Protein AF-0000000075908135 (afdb_homodimer)

Secondary structure (DSSP, 8-state):
--------EEEE--SS-TTS----SEEEEEE--GGGTTS-HHHHHHTTS-GGGTTSSP---TTSHHHHHHHHHHHHHT-SEEEEEEEETTEEEEEEEE--HHHIIIIIHHHHHHHIIIIIHHHHH-TTHHHHS-----HHHHHHHHHHHHHHHHHHHHHHHHHHHHHHHHHHH--/--------EEEE--SS-TTS----SEEEEEE--GGGTTS-HHHHHHTTS-GGGTTSSP---TTSHHHHHHHHHHHHHT-SEEEEEEEETTEEEEEEEE--HHHIIIIIHHHHHHHIIIIIHHHHH-TTHHHHS-----HHHHHHHHHHHHHHHHHHHHHHHHHHHHHHHHHHH--

Solvent-accessible surface area (backbone atoms only — not comparable to full-atom values): 19068 Å² total; per-residue (Å²): 131,79,75,55,67,64,78,58,38,64,40,59,48,46,66,42,24,91,82,63,65,56,56,47,56,36,34,32,38,38,42,62,51,70,94,36,28,84,32,54,19,56,64,44,39,19,72,42,21,40,82,93,37,52,87,44,75,62,43,75,18,82,83,35,69,66,41,51,46,50,45,38,50,25,61,63,53,70,30,52,32,29,42,41,29,28,42,26,66,72,38,68,27,79,42,82,43,67,54,49,66,64,53,40,61,70,59,47,43,58,45,51,51,49,44,38,60,72,54,49,44,55,49,69,78,36,69,72,47,76,72,77,55,83,66,81,57,61,64,63,58,53,50,27,54,50,51,52,50,48,52,51,48,47,53,48,48,51,50,50,45,47,55,52,47,51,52,51,51,57,54,57,69,72,98,132,78,73,54,69,63,77,58,37,65,40,59,46,47,65,42,24,93,81,62,65,57,56,48,57,37,33,31,37,38,41,62,50,70,93,36,28,82,32,54,19,56,63,45,38,19,72,42,21,41,80,93,38,52,87,45,75,61,44,75,18,82,83,36,68,67,41,53,44,50,47,36,50,24,63,62,53,70,30,53,30,29,42,40,29,28,43,26,66,72,37,69,29,79,41,82,44,67,54,49,67,63,54,40,61,70,60,45,45,57,45,51,49,49,46,39,61,71,56,48,45,56,51,68,77,37,68,75,46,76,72,76,55,84,65,81,59,58,64,64,57,52,50,28,55,51,51,51,48,51,50,50,49,47,52,50,48,50,49,50,47,48,56,50,47,53,51,49,53,56,54,55,70,73,99

Sequence (350 aa):
METAVQPCGLFVYPEYGFDGLIASNGIVEVKCPFTAKDMEPSEAAKKYNQRSQVHEPPKLSRSHNYFYQVQGQLHITKRSFCHFVVCTSKGIHVQRIERDNDFWKLRMLPQLIRFYRDCMLPEIVDPRTTRSMPIRRPQWNVKAIESHQQSKRASMKNKEAKQSGDSDIFHSLESMETAVQPCGLFVYPEYGFDGLIASNGIVEVKCPFTAKDMEPSEAAKKYNQRSQVHEPPKLSRSHNYFYQVQGQLHITKRSFCHFVVCTSKGIHVQRIERDNDFWKLRMLPQLIRFYRDCMLPEIVDPRTTRSMPIRRPQWNVKAIESHQQSKRASMKNKEAKQSGDSDIFHSLES

Nearest PDB structures (foldseek):
  4ic1-assembly1_K  TM=6.478E-01  e=6.744E-02  Saccharolobus solfataricus P2
  4ic1-assembly1_J  TM=6.074E-01  e=8.227E-02  Saccharolobus solfataricus P2
  4ic1-assembly1_D  TM=5.927E-01  e=1.224E-01  Saccharolobus solfataricus P2
  8bfn-assembly1_G  TM=3.252E-01  e=2.258E+00  Escherichia coli
  4ic1-assembly1_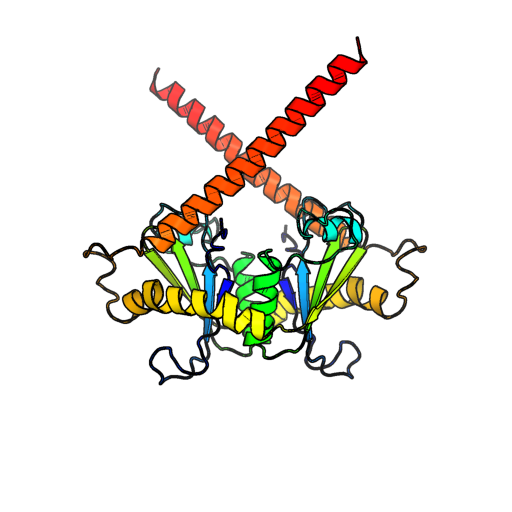K  TM=6.463E-01  e=8.202E-02  Saccharolobus solfataricus P2

Radius of gyration: 22.19 Å; Cα contacts (8 Å, |Δi|>4): 489; chains: 2; bounding box: 46×66×72 Å

Foldseek 3Di:
DPPPPPPAAKAQCPCQHPVRHHRALEIEGEDEDPVCQPPDQQLVQLVQPDPVCSVPTRDHHCPDPVVVVRLVVCVVVVGFWYFYWYHHPVGIDTDIGGHDPCCCVPPPVVVVVCCCVLPVVVCVVCVPVVPPDPSPNPPVVVVVVVVVVVVVVVVVVVVVVVVVVVVVVVVVVVD/DPPPPPPAAKAQQPCQHPVRHHRALEIEGEDEDPVCQPPDQQLVQLVQPDPVCSVPTRDHHCPDPVVVVRLVVCVVVVGFWYFYWYHHPVGIDTDIGGHDVCCCVPPPVVVVVCCCVLPVVVCVVCVPPVPPDPSPPPPVVVVVVVVVVVVVVVVVVVVVVVVVVVVVVVVVVVD

pLDDT: mean 70.13, std 21.54, range [24.03, 97.06]

Organism: Rhipicephalus microplus (NCBI:txid6941)

InterPro domains:
  IPR011335 Restriction endonuclease type II-like [SSF52980] (3-107)
  IPR011604 PD-(D/E)XK endonuclease-like domain superfamily [G3DSA:3.90.320.10] (1-124)
  IPR051703 NF-kappa-B Signaling Regulator [PTHR46609] (5-159)

Structure (mmCIF, N/CA/C/O backbone):
data_AF-0000000075908135-model_v1
#
loop_
_entity.id
_entity.type
_entity.pdbx_description
1 polymer 'YqaJ viral recombinase domain-containing protein'
#
loop_
_atom_site.group_PDB
_atom_site.id
_atom_site.type_symbol
_atom_site.label_atom_id
_atom_site.label_alt_id
_atom_site.label_comp_id
_atom_site.label_asym_id
_atom_site.label_entity_id
_atom_site.label_seq_id
_atom_site.pdbx_PDB_ins_code
_atom_site.Cartn_x
_atom_site.Cartn_y
_atom_site.Cartn_z
_atom_site.occupancy
_atom_site.B_iso_or_equiv
_atom_site.auth_seq_id
_atom_site.auth_comp_id
_atom_site.auth_asym_id
_atom_site.auth_atom_id
_atom_site.pdbx_PDB_model_num
ATOM 1 N N . MET A 1 1 ? -25.766 2.055 -2.846 1 24.5 1 MET A N 1
ATOM 2 C CA . MET A 1 1 ? -25.047 1.047 -3.619 1 24.5 1 MET A CA 1
ATOM 3 C C . MET A 1 1 ? -23.609 0.892 -3.113 1 24.5 1 MET A C 1
ATOM 5 O O . MET A 1 1 ? -22.875 1.869 -3.039 1 24.5 1 MET A O 1
ATOM 9 N N . GLU A 1 2 ? -23.391 -0.038 -2.221 1 29.77 2 GLU A N 1
ATOM 10 C CA . GLU A 1 2 ? -22.188 -0.312 -1.429 1 29.77 2 GLU A CA 1
ATOM 11 C C . GLU A 1 2 ? -21 -0.605 -2.326 1 29.77 2 GLU A C 1
ATOM 13 O O . GLU A 1 2 ? -21.047 -1.512 -3.16 1 29.77 2 GLU A O 1
ATOM 18 N N . THR A 1 3 ? -20.422 0.309 -2.98 1 34.16 3 THR A N 1
ATOM 19 C CA . THR A 1 3 ? -19.219 0.144 -3.789 1 34.16 3 THR A CA 1
ATOM 20 C C . THR A 1 3 ? -18.344 -0.963 -3.225 1 34.16 3 THR A C 1
ATOM 22 O O . THR A 1 3 ? -17.844 -0.856 -2.102 1 34.16 3 THR A O 1
ATOM 25 N N . ALA A 1 4 ? -18.766 -2.182 -3.512 1 36.38 4 ALA A N 1
ATOM 26 C CA . ALA A 1 4 ? -17.984 -3.301 -2.984 1 36.38 4 ALA A CA 1
ATOM 27 C C . ALA A 1 4 ? -16.5 -3.1 -3.236 1 36.38 4 ALA A C 1
ATOM 29 O O . ALA A 1 4 ? -16.062 -3.004 -4.387 1 36.38 4 ALA A O 1
ATOM 30 N N . VAL A 1 5 ? -15.844 -2.281 -2.691 1 42.06 5 VAL A N 1
ATOM 31 C CA . VAL A 1 5 ? -14.391 -2.092 -2.68 1 42.06 5 VAL A CA 1
ATOM 32 C C . VAL A 1 5 ? -13.695 -3.449 -2.662 1 42.06 5 VAL A C 1
ATOM 34 O O . VAL A 1 5 ? -14.008 -4.305 -1.833 1 42.06 5 VAL A O 1
ATOM 37 N N . GLN A 1 6 ? -13.641 -4.137 -3.881 1 47.81 6 GLN A N 1
ATOM 38 C CA . GLN A 1 6 ? -12.812 -5.34 -3.852 1 47.81 6 GLN A CA 1
ATOM 39 C C . GLN A 1 6 ? -11.641 -5.18 -2.891 1 47.81 6 GLN A C 1
ATOM 41 O O . GLN A 1 6 ? -11.039 -4.105 -2.809 1 47.81 6 GLN A O 1
ATOM 46 N N . PRO A 1 7 ? -11.727 -6.164 -2.029 1 52.09 7 PRO A N 1
ATOM 47 C CA . PRO A 1 7 ? -10.688 -6.039 -1.003 1 52.09 7 PRO A CA 1
ATOM 48 C C . PRO A 1 7 ? -9.281 -6.039 -1.588 1 52.09 7 PRO A C 1
ATOM 50 O O . PRO A 1 7 ? -8.93 -6.934 -2.361 1 52.09 7 PRO A O 1
ATOM 53 N N . CYS A 1 8 ? -8.805 -4.965 -2.422 1 60.31 8 CYS A N 1
ATOM 54 C CA . CYS A 1 8 ? -7.387 -4.816 -2.725 1 60.31 8 CYS A CA 1
ATOM 55 C C . CYS A 1 8 ? -6.605 -4.375 -1.491 1 60.31 8 CYS A C 1
ATOM 57 O O . CYS A 1 8 ? -7.148 -3.691 -0.622 1 60.31 8 CYS A O 1
ATOM 59 N N . GLY A 1 9 ? -5.602 -5.16 -1.312 1 68.94 9 GLY A N 1
ATOM 60 C CA . GLY A 1 9 ? -4.715 -4.703 -0.254 1 68.94 9 GLY A CA 1
ATOM 61 C C . GLY A 1 9 ? -4.012 -5.836 0.468 1 68.94 9 GLY A C 1
ATOM 62 O O . GLY A 1 9 ? -3.836 -6.922 -0.093 1 68.94 9 GLY A O 1
ATOM 63 N N . LEU A 1 10 ? -3.479 -5.457 1.568 1 61.94 10 LEU A N 1
ATOM 64 C CA . LEU A 1 10 ? -2.598 -6.262 2.408 1 61.94 10 LEU A CA 1
ATOM 65 C C . LEU A 1 10 ? -3.404 -7.145 3.354 1 61.94 10 LEU A C 1
ATOM 67 O O . LEU A 1 10 ? -4.352 -6.676 3.992 1 61.94 10 LEU A O 1
ATOM 71 N N . PHE A 1 11 ? -3.281 -8.477 3.143 1 62.47 11 PHE A N 1
ATOM 72 C CA . PHE A 1 11 ? -3.914 -9.414 4.066 1 62.47 11 PHE A CA 1
ATOM 73 C C . PHE A 1 11 ? -2.867 -10.211 4.832 1 62.47 11 PHE A C 1
ATOM 75 O O . PHE A 1 11 ? -1.797 -10.508 4.297 1 62.47 11 PHE A O 1
ATOM 82 N N . VAL A 1 12 ? -2.836 -10.102 6.234 1 55.59 12 VAL A N 1
ATOM 83 C CA . VAL A 1 12 ? -1.971 -10.992 6.996 1 55.59 12 VAL A CA 1
ATOM 84 C C . VAL A 1 12 ? -2.645 -12.359 7.152 1 55.59 12 VAL A C 1
ATOM 86 O O . VAL A 1 12 ? -3.871 -12.438 7.262 1 55.59 12 VAL A O 1
ATOM 89 N N . TYR A 1 13 ? -1.835 -13.273 6.652 1 51.53 13 TYR A N 1
ATOM 90 C CA . TYR A 1 13 ? -2.293 -14.617 7 1 51.53 13 TYR A CA 1
ATOM 91 C C . TYR A 1 13 ? -2.711 -14.688 8.461 1 51.53 13 TYR A C 1
ATOM 93 O O . TYR A 1 13 ? -2.035 -14.141 9.336 1 51.53 13 TYR A O 1
ATOM 101 N N . PRO A 1 14 ? -3.971 -14.891 8.711 1 47.88 14 PRO A N 1
ATOM 102 C CA . PRO A 1 14 ? -4.285 -15.102 10.125 1 47.88 14 PRO A CA 1
ATOM 103 C C . PRO A 1 14 ? -3.203 -15.883 10.859 1 47.88 14 PRO A C 1
ATOM 105 O O . PRO A 1 14 ? -2.473 -16.672 10.242 1 47.88 14 PRO A O 1
ATOM 108 N N . GLU A 1 15 ? -2.633 -15.273 11.938 1 47.72 15 GLU A N 1
ATOM 109 C CA . GLU A 1 15 ? -1.779 -16.094 12.797 1 47.72 15 GLU A CA 1
ATOM 110 C C . GLU A 1 15 ? -2.027 -17.578 12.562 1 47.72 15 GLU A C 1
ATOM 112 O O . GLU A 1 15 ? -1.104 -18.391 12.664 1 47.72 15 GLU A O 1
ATOM 117 N N . TYR A 1 16 ? -3.256 -18.016 12.555 1 42.91 16 TYR A N 1
ATOM 118 C CA . TYR A 1 16 ? -3.6 -19.406 12.32 1 42.91 16 TYR A CA 1
ATOM 119 C C . TYR A 1 16 ? -3.951 -19.656 10.852 1 42.91 16 TYR A C 1
ATOM 121 O O . TYR A 1 16 ? -4.598 -18.812 10.219 1 42.91 16 TYR A O 1
ATOM 129 N N . GLY A 1 17 ? -3.057 -20.312 10.086 1 44.56 17 GLY A N 1
ATOM 130 C CA . GLY A 1 17 ? -3.383 -20.75 8.734 1 44.56 17 GLY A CA 1
ATOM 131 C C . GLY A 1 17 ? -4.875 -20.922 8.508 1 44.56 17 GLY A C 1
ATOM 132 O O . GLY A 1 17 ? -5.641 -21.047 9.461 1 44.56 17 GLY A O 1
ATOM 133 N N . PHE A 1 18 ? -5.477 -20.359 7.473 1 40.97 18 PHE A N 1
ATOM 134 C CA . PHE A 1 18 ? -6.887 -20.641 7.25 1 40.97 18 PHE A CA 1
ATOM 135 C C . PHE A 1 18 ? -7.258 -22.016 7.812 1 40.97 18 PHE A C 1
ATOM 137 O O . PHE A 1 18 ? -8.398 -22.234 8.219 1 40.97 18 PHE A O 1
ATOM 144 N N . ASP A 1 19 ? -6.531 -23.047 7.621 1 39.44 19 ASP A N 1
ATOM 145 C CA . ASP A 1 19 ? -6.805 -24.359 8.203 1 39.44 19 ASP A CA 1
ATOM 146 C C . ASP A 1 19 ? -6.516 -24.375 9.703 1 39.44 19 ASP A C 1
ATOM 148 O O . ASP A 1 19 ? -6.664 -25.391 10.367 1 39.44 19 ASP A O 1
ATOM 152 N N . GLY A 1 20 ? -6.504 -23.375 10.391 1 39.97 20 GLY A N 1
ATOM 153 C CA . GLY A 1 20 ? -6.254 -23.5 11.82 1 39.97 20 GLY A CA 1
ATOM 154 C C . GLY A 1 20 ? -4.805 -23.812 12.141 1 39.97 20 GLY A C 1
ATOM 155 O O . GLY A 1 20 ? -4.41 -23.812 13.312 1 39.97 20 GLY A O 1
ATOM 156 N N . LEU A 1 21 ? -4.051 -24.5 11.367 1 39.41 21 LEU A N 1
ATOM 157 C CA . LEU A 1 21 ? -2.748 -25.031 11.758 1 39.41 21 LEU A CA 1
ATOM 158 C C . LEU A 1 21 ? -1.682 -23.938 11.688 1 39.41 21 LEU A C 1
ATOM 160 O O . LEU A 1 21 ? -0.888 -23.781 12.617 1 39.41 21 LEU A O 1
ATOM 164 N N . ILE A 1 22 ? -0.926 -23.703 10.43 1 43.66 22 ILE A N 1
ATOM 165 C CA . ILE A 1 22 ? 0.446 -23.203 10.367 1 43.66 22 ILE A CA 1
ATOM 166 C C . ILE A 1 22 ? 0.45 -21.688 10.438 1 43.66 22 ILE A C 1
ATOM 168 O O . ILE A 1 22 ? -0.222 -21.016 9.648 1 43.66 22 ILE A O 1
ATOM 172 N N . ALA A 1 23 ? 0.682 -21.078 11.57 1 50.56 23 ALA A N 1
ATOM 173 C CA . ALA A 1 23 ? 1.156 -19.719 11.797 1 50.56 23 ALA A CA 1
ATOM 174 C C . ALA A 1 23 ? 1.985 -19.219 10.625 1 50.56 23 ALA A C 1
ATOM 176 O O . ALA A 1 23 ? 2.998 -19.828 10.266 1 50.56 23 ALA A O 1
ATOM 177 N N . SER A 1 24 ? 1.438 -18.828 9.438 1 60.31 24 SER A N 1
ATOM 178 C CA . SER A 1 24 ? 2.275 -18.516 8.289 1 60.31 24 SER A CA 1
ATOM 179 C C . SER A 1 24 ? 3.096 -17.25 8.539 1 60.31 24 SER A C 1
ATOM 181 O O . SER A 1 24 ? 2.625 -16.312 9.188 1 60.31 24 SER A O 1
ATOM 183 N N . ASN A 1 25 ? 4.391 -17.375 8.609 1 78.5 25 ASN A N 1
ATOM 184 C CA . ASN A 1 25 ? 5.391 -16.312 8.641 1 78.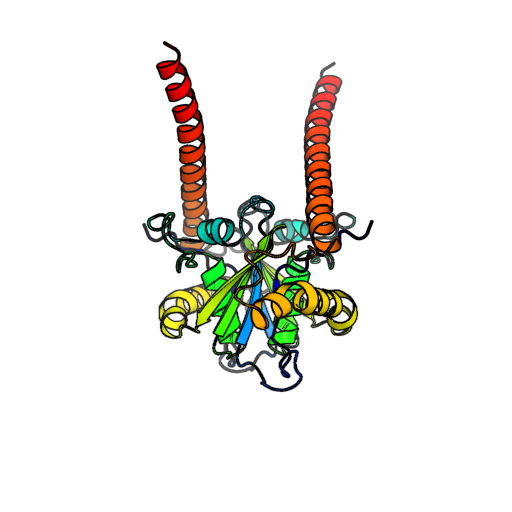5 25 ASN A CA 1
ATOM 185 C C . ASN A 1 25 ? 5.328 -15.461 7.379 1 78.5 25 ASN A C 1
ATOM 187 O O . ASN A 1 25 ? 6.324 -14.844 6.992 1 78.5 25 ASN A O 1
ATOM 191 N N . GLY A 1 26 ? 4.051 -15.539 6.746 1 81.94 26 GLY A N 1
ATOM 192 C CA . GLY A 1 26 ? 3.939 -14.766 5.52 1 81.94 26 GLY A CA 1
ATOM 193 C C . GLY A 1 26 ? 2.793 -13.773 5.543 1 81.94 26 GLY A C 1
ATOM 194 O O . GLY A 1 26 ? 2.016 -13.734 6.496 1 81.94 26 GLY A O 1
ATOM 195 N N . ILE A 1 27 ? 2.768 -12.875 4.609 1 83.94 27 ILE A N 1
ATOM 196 C CA . ILE A 1 27 ? 1.666 -11.945 4.363 1 83.94 27 ILE A CA 1
ATOM 197 C C . ILE A 1 27 ? 1.134 -12.148 2.945 1 83.94 27 ILE A C 1
ATOM 199 O O . ILE A 1 27 ? 1.771 -12.812 2.123 1 83.94 27 ILE A O 1
ATOM 203 N N . VAL A 1 28 ? -0.099 -11.695 2.742 1 84.62 28 VAL A N 1
ATOM 204 C CA . VAL A 1 28 ? -0.699 -11.75 1.414 1 84.62 28 VAL A CA 1
ATOM 205 C C . VAL A 1 28 ? -1.008 -10.344 0.924 1 84.62 28 VAL A C 1
ATOM 207 O O . VAL A 1 28 ? -1.563 -9.523 1.665 1 84.62 28 VAL A O 1
ATOM 210 N N . GLU A 1 29 ? -0.508 -10.023 -0.208 1 86 29 GLU A N 1
ATOM 211 C CA . GLU A 1 29 ? -0.843 -8.781 -0.893 1 86 29 GLU A CA 1
ATOM 212 C C . GLU A 1 29 ? -1.614 -9.055 -2.182 1 86 29 GLU A C 1
ATOM 214 O O . GLU A 1 29 ? -1.138 -9.781 -3.055 1 86 29 GLU A O 1
ATOM 219 N N . VAL A 1 30 ? -2.83 -8.484 -2.258 1 86.75 30 VAL A N 1
ATOM 220 C CA . VAL A 1 30 ? -3.693 -8.742 -3.408 1 86.75 30 VAL A CA 1
ATOM 221 C C . VAL A 1 30 ? -3.816 -7.473 -4.25 1 86.75 30 VAL A C 1
ATOM 223 O O . VAL A 1 30 ? -4.074 -6.387 -3.723 1 86.75 30 VAL A O 1
ATOM 226 N N . LYS A 1 31 ? -3.549 -7.609 -5.531 1 85.69 31 LYS A N 1
ATOM 227 C CA . LYS A 1 31 ? -3.762 -6.539 -6.5 1 85.69 31 LYS A CA 1
ATOM 228 C C . LYS A 1 31 ? -4.844 -6.922 -7.512 1 85.69 31 LYS A C 1
ATOM 230 O O . LYS A 1 31 ? -4.812 -8.016 -8.078 1 85.69 31 LYS A O 1
ATOM 235 N N . CYS A 1 32 ? -5.766 -6.027 -7.699 1 85.31 32 CYS A N 1
ATOM 236 C CA . CYS A 1 32 ? -6.836 -6.215 -8.672 1 85.31 32 CYS A CA 1
ATOM 237 C C . CYS A 1 32 ? -6.77 -5.156 -9.766 1 85.31 32 CYS A C 1
ATOM 239 O O . CYS A 1 32 ? -7.555 -4.203 -9.766 1 85.31 32 CYS A O 1
ATOM 241 N N . PRO A 1 33 ? -5.898 -5.473 -10.742 1 87.56 33 PRO A N 1
ATOM 242 C CA . PRO A 1 33 ? -5.754 -4.484 -11.812 1 87.56 33 PRO A CA 1
ATOM 243 C C . PRO A 1 33 ? -7.02 -4.34 -12.656 1 87.56 33 PRO A C 1
ATOM 245 O O . PRO A 1 33 ? -7.375 -5.254 -13.406 1 87.56 33 PRO A O 1
ATOM 248 N N . PHE A 1 34 ? -7.555 -3.236 -12.578 1 82.19 34 PHE A N 1
ATOM 249 C CA . PHE A 1 34 ? -8.805 -2.988 -13.281 1 82.19 34 PHE A CA 1
ATOM 250 C C . PHE A 1 34 ? -8.609 -3.078 -14.789 1 82.19 34 PHE A C 1
ATOM 252 O O . PHE A 1 34 ? -9.453 -3.625 -15.5 1 82.19 34 PHE A O 1
ATOM 259 N N . THR A 1 35 ? -7.527 -2.52 -15.25 1 88.94 35 THR A N 1
ATOM 260 C CA . THR A 1 35 ? -7.273 -2.463 -16.688 1 88.94 35 THR A CA 1
ATOM 261 C C . THR A 1 35 ? -7.023 -3.859 -17.25 1 88.94 35 THR A C 1
ATOM 263 O O . THR A 1 35 ? -7.066 -4.062 -18.469 1 88.94 35 THR A O 1
ATOM 266 N N . ALA A 1 36 ? -6.742 -4.828 -16.406 1 91.12 36 ALA A N 1
ATOM 267 C CA . ALA A 1 36 ? -6.441 -6.191 -16.828 1 91.12 36 ALA A CA 1
ATOM 268 C C . ALA A 1 36 ? -7.445 -7.184 -16.25 1 91.12 36 ALA A C 1
ATOM 270 O O . ALA A 1 36 ? -7.148 -8.375 -16.125 1 91.12 36 ALA A O 1
ATOM 271 N N . LYS A 1 37 ? -8.555 -6.684 -15.922 1 88.44 37 LYS A N 1
ATOM 272 C CA . LYS A 1 37 ? -9.531 -7.477 -15.188 1 88.44 37 LYS A CA 1
ATOM 273 C C . LYS A 1 37 ? -9.938 -8.719 -15.977 1 88.44 37 LYS A C 1
ATOM 275 O O . LYS A 1 37 ? -10.297 -9.742 -15.391 1 88.44 37 LYS A O 1
ATOM 280 N N . ASP A 1 38 ? -9.883 -8.695 -17.25 1 93 38 ASP A N 1
ATOM 281 C CA . ASP A 1 38 ? -10.375 -9.789 -18.062 1 93 38 ASP A CA 1
ATOM 282 C C . ASP A 1 38 ? -9.227 -10.602 -18.656 1 93 38 ASP A C 1
ATOM 284 O O . ASP A 1 38 ? -9.445 -11.5 -19.469 1 93 38 ASP A O 1
ATOM 288 N N . MET A 1 39 ? -8.062 -10.336 -18.312 1 94.62 39 MET A N 1
ATOM 289 C CA . MET A 1 39 ? -6.891 -11.078 -18.766 1 94.62 39 MET A CA 1
ATOM 290 C C . MET A 1 39 ? -6.68 -12.328 -17.922 1 94.62 39 MET A C 1
ATOM 292 O O . MET A 1 39 ? -7.188 -12.414 -16.797 1 94.62 39 MET A O 1
ATOM 296 N N . GLU A 1 40 ? -5.996 -13.258 -18.609 1 95.62 40 GLU A N 1
ATOM 297 C CA . GLU A 1 40 ? -5.496 -14.352 -17.781 1 95.62 40 GLU A CA 1
ATOM 298 C C . GLU A 1 40 ? -4.613 -13.828 -16.641 1 95.62 40 GLU A C 1
ATOM 300 O O . GLU A 1 40 ? -3.789 -12.938 -16.859 1 95.62 40 GLU A O 1
ATOM 305 N N . PRO A 1 41 ? -4.797 -14.406 -15.422 1 93.75 41 PRO A N 1
ATOM 306 C CA . PRO A 1 41 ? -4.094 -13.852 -14.258 1 93.75 41 PRO A CA 1
ATOM 307 C C . PRO A 1 41 ? -2.582 -13.797 -14.461 1 93.75 41 PRO A C 1
ATOM 309 O O . PRO A 1 41 ? -1.938 -12.828 -14.062 1 93.75 41 PRO A O 1
ATOM 312 N N . SER A 1 42 ? -2.043 -14.828 -15.07 1 95.38 42 SER A N 1
ATOM 313 C CA . SER A 1 42 ? -0.604 -14.82 -15.312 1 95.38 42 SER A CA 1
ATOM 314 C C . SER A 1 42 ? -0.206 -13.703 -16.266 1 95.38 42 SER A C 1
ATOM 316 O O . SER A 1 42 ? 0.841 -13.078 -16.094 1 95.38 42 SER A O 1
ATOM 318 N N . GLU A 1 43 ? -1.029 -13.523 -17.234 1 96 43 GLU A N 1
ATOM 319 C CA . GLU A 1 43 ? -0.769 -12.453 -18.188 1 96 43 GLU A CA 1
ATOM 320 C C . GLU A 1 43 ? -0.881 -11.078 -17.531 1 96 43 GLU A C 1
ATOM 322 O O . GLU A 1 43 ? -0.073 -10.188 -17.797 1 96 43 GLU A O 1
ATOM 327 N N . ALA A 1 44 ? -1.86 -10.945 -16.688 1 94.88 44 ALA A N 1
ATOM 328 C CA . ALA A 1 44 ? -2.02 -9.703 -15.938 1 94.88 44 ALA A CA 1
ATOM 329 C C . ALA A 1 44 ? -0.81 -9.445 -15.047 1 94.88 44 ALA A C 1
ATOM 331 O O . ALA A 1 44 ? -0.344 -8.305 -14.938 1 94.88 44 ALA A O 1
ATOM 332 N N . ALA A 1 45 ? -0.278 -10.508 -14.492 1 96.38 45 ALA A N 1
ATOM 333 C CA . ALA A 1 45 ? 0.861 -10.383 -13.586 1 96.38 45 ALA A CA 1
ATOM 334 C C . ALA A 1 45 ? 2.117 -9.961 -14.336 1 96.38 45 ALA A C 1
ATOM 336 O O . ALA A 1 45 ? 2.986 -9.289 -13.773 1 96.38 45 ALA A O 1
ATOM 337 N N . LYS A 1 46 ? 2.195 -10.32 -15.57 1 96.5 46 LYS A N 1
ATOM 338 C CA . LYS A 1 46 ? 3.363 -9.984 -16.375 1 96.5 46 LYS A CA 1
ATOM 339 C C . LYS A 1 46 ? 3.488 -8.477 -16.562 1 96.5 46 LYS A C 1
ATOM 341 O O . LYS A 1 46 ? 4.562 -7.969 -16.891 1 96.5 46 LYS A O 1
ATOM 346 N N . LYS A 1 47 ? 2.396 -7.812 -16.391 1 94.19 47 LYS A N 1
ATOM 347 C CA . LYS A 1 47 ? 2.414 -6.355 -16.516 1 94.19 47 LYS A CA 1
ATOM 348 C C . LYS A 1 47 ? 3.34 -5.727 -15.484 1 94.19 47 LYS A C 1
ATOM 350 O O . LYS A 1 47 ? 3.76 -4.578 -15.633 1 94.19 47 LYS A O 1
ATOM 355 N N . TYR A 1 48 ? 3.66 -6.535 -14.461 1 94.75 48 TYR A N 1
ATOM 356 C CA . TYR A 1 48 ? 4.496 -6.004 -13.391 1 94.75 48 TYR A CA 1
ATOM 357 C C . TYR A 1 48 ? 5.93 -6.5 -13.523 1 94.75 48 TYR A C 1
ATOM 359 O O . TYR A 1 48 ? 6.746 -6.301 -12.625 1 94.75 48 TYR A O 1
ATOM 367 N N . ASN A 1 49 ? 6.188 -7.203 -14.641 1 94.75 49 ASN A N 1
ATOM 368 C CA . ASN A 1 49 ? 7.559 -7.598 -14.945 1 94.75 49 ASN A CA 1
ATOM 369 C C . ASN A 1 49 ? 8.43 -6.391 -15.258 1 94.75 49 ASN A C 1
ATOM 371 O O . ASN A 1 49 ? 7.922 -5.309 -15.562 1 94.75 49 ASN A O 1
ATOM 375 N N . GLN A 1 50 ? 9.727 -6.715 -15.18 1 91 50 GLN A N 1
ATOM 376 C CA . GLN A 1 50 ? 10.633 -5.734 -15.766 1 91 50 GLN A CA 1
ATOM 377 C C . GLN A 1 50 ? 10.375 -5.578 -17.266 1 91 50 GLN A C 1
ATOM 379 O O . GLN A 1 50 ? 10.039 -6.547 -17.938 1 91 50 GLN A O 1
ATOM 384 N N . ARG A 1 51 ? 10.5 -4.418 -17.734 1 86.69 51 ARG A N 1
ATOM 385 C CA . ARG A 1 51 ? 10.219 -4.105 -19.141 1 86.69 51 ARG A CA 1
ATOM 386 C C . ARG A 1 51 ? 10.961 -5.059 -20.062 1 86.69 51 ARG A C 1
ATOM 388 O O . ARG A 1 51 ? 10.414 -5.488 -21.094 1 86.69 51 ARG A O 1
ATOM 395 N N . SER A 1 52 ? 12.148 -5.383 -19.703 1 87.56 52 SER A N 1
ATOM 396 C CA . SER A 1 52 ? 12.977 -6.242 -20.531 1 87.56 52 SER A CA 1
ATOM 397 C C . SER A 1 52 ? 12.539 -7.699 -20.438 1 87.56 52 SER A C 1
ATOM 399 O O . SER A 1 52 ? 13.039 -8.555 -21.172 1 87.56 52 SER A O 1
ATOM 401 N N . GLN A 1 53 ? 11.594 -7.98 -19.578 1 88 53 GLN A N 1
ATOM 402 C CA . GLN A 1 53 ? 11.203 -9.359 -19.297 1 88 53 GLN A CA 1
ATOM 403 C C . GLN A 1 53 ? 9.703 -9.555 -19.484 1 88 53 GLN A C 1
ATOM 405 O O . GLN A 1 53 ? 9.086 -10.367 -18.781 1 88 53 GLN A O 1
ATOM 410 N N . VAL A 1 54 ? 9.18 -8.766 -20.344 1 84 54 VAL A N 1
ATOM 411 C CA . VAL A 1 54 ? 7.73 -8.734 -20.484 1 84 54 VAL A CA 1
ATOM 412 C C . VAL A 1 54 ? 7.234 -10.07 -21.031 1 84 54 VAL A C 1
ATOM 414 O O . VAL A 1 54 ? 6.102 -10.477 -20.766 1 84 54 VAL A O 1
ATOM 417 N N . HIS A 1 55 ? 8.086 -10.82 -21.703 1 89.06 55 HIS A N 1
ATOM 418 C CA . HIS A 1 55 ? 7.664 -12.07 -22.312 1 89.06 55 HIS A CA 1
ATOM 419 C C . HIS A 1 55 ? 8 -13.266 -21.422 1 89.06 55 HIS A C 1
ATOM 421 O O . HIS A 1 55 ? 7.637 -14.406 -21.75 1 89.06 55 HIS A O 1
ATOM 427 N N . GLU A 1 56 ? 8.648 -13.031 -20.375 1 92.25 56 GLU A N 1
ATOM 428 C CA . GLU A 1 56 ? 9.016 -14.07 -19.422 1 92.25 56 GLU A CA 1
ATOM 429 C C . GLU A 1 56 ? 7.867 -14.383 -18.469 1 92.25 56 GLU A C 1
ATOM 431 O O . GLU A 1 56 ? 6.891 -13.633 -18.406 1 92.25 56 GLU A O 1
ATOM 436 N N . PRO A 1 57 ? 7.91 -15.484 -17.859 1 94.94 57 PRO A N 1
ATOM 437 C CA . PRO A 1 57 ? 6.902 -15.758 -16.828 1 94.94 57 PRO A CA 1
ATOM 438 C C . PRO A 1 57 ? 6.797 -14.641 -15.805 1 94.94 57 PRO A C 1
ATOM 440 O O . PRO A 1 57 ? 7.734 -13.852 -15.641 1 94.94 57 PRO A O 1
ATOM 443 N N . PRO A 1 58 ? 5.664 -14.523 -15.18 1 96.19 58 PRO A N 1
ATOM 444 C CA . PRO A 1 58 ? 5.438 -13.43 -14.242 1 96.19 58 PRO A CA 1
ATOM 445 C C . PRO A 1 58 ? 6.496 -13.367 -13.141 1 96.19 58 PRO A C 1
ATOM 447 O O . PRO A 1 58 ? 6.762 -14.367 -12.469 1 96.19 58 PRO A O 1
ATOM 450 N N . LYS A 1 59 ? 7.094 -12.258 -13.016 1 97 59 LYS A N 1
ATOM 451 C CA . LYS A 1 59 ? 8.047 -11.93 -11.961 1 97 59 LYS A CA 1
ATOM 452 C C . LYS A 1 59 ? 8 -10.445 -11.617 1 97 59 LYS A C 1
ATOM 454 O O . LYS A 1 59 ? 8.445 -9.609 -12.406 1 97 59 LYS A O 1
ATOM 459 N N . LEU A 1 60 ? 7.508 -10.164 -10.453 1 96.5 60 LEU A N 1
ATOM 460 C CA . LEU A 1 60 ? 7.371 -8.773 -10.047 1 96.5 60 LEU A CA 1
ATOM 461 C C . LEU A 1 60 ? 8.711 -8.055 -10.109 1 96.5 60 LEU A C 1
ATOM 463 O O . LEU A 1 60 ? 9.68 -8.477 -9.461 1 96.5 60 LEU A O 1
ATOM 467 N N . SER A 1 61 ? 8.742 -7.031 -10.867 1 95.94 61 SER A N 1
ATOM 468 C CA . SER A 1 61 ? 9.969 -6.254 -11.023 1 95.94 61 SER A CA 1
ATOM 469 C C . SER A 1 61 ? 10.422 -5.652 -9.703 1 95.94 61 SER A C 1
ATOM 471 O O . SER A 1 61 ? 9.609 -5.102 -8.953 1 95.94 61 SER A O 1
ATOM 473 N N . ARG A 1 62 ? 11.68 -5.66 -9.422 1 93.81 62 ARG A N 1
ATOM 474 C CA . ARG A 1 62 ? 12.258 -5.117 -8.195 1 93.81 62 ARG A CA 1
ATOM 475 C C . ARG A 1 62 ? 12.219 -3.592 -8.195 1 93.81 62 ARG A C 1
ATOM 477 O O . ARG A 1 62 ? 12.43 -2.957 -7.16 1 93.81 62 ARG A O 1
ATOM 484 N N . SER A 1 63 ? 11.984 -3.074 -9.352 1 90.12 63 SER A N 1
ATOM 485 C CA . SER A 1 63 ? 11.914 -1.618 -9.445 1 90.12 63 SER A CA 1
ATOM 486 C C . SER A 1 63 ? 10.477 -1.124 -9.352 1 90.12 63 SER A C 1
ATOM 488 O O . SER A 1 63 ? 10.227 0.082 -9.289 1 90.12 63 SER A O 1
ATOM 490 N N . HIS A 1 64 ? 9.602 -2.033 -9.32 1 90.5 64 HIS A N 1
ATOM 491 C CA . HIS A 1 64 ? 8.195 -1.659 -9.258 1 90.5 64 HIS A CA 1
ATOM 492 C C . HIS A 1 64 ? 7.805 -1.196 -7.859 1 90.5 64 HIS A C 1
ATOM 494 O O . HIS A 1 64 ? 8.289 -1.738 -6.867 1 90.5 64 HIS A O 1
ATOM 500 N N . ASN A 1 65 ? 6.836 -0.323 -7.801 1 86 65 ASN A N 1
ATOM 501 C CA . ASN A 1 65 ? 6.352 0.177 -6.52 1 86 65 ASN A CA 1
ATOM 502 C C . ASN A 1 65 ? 5.762 -0.943 -5.668 1 86 65 ASN A C 1
ATOM 504 O O . ASN A 1 65 ? 5.867 -0.917 -4.441 1 86 65 ASN A O 1
ATOM 508 N N . TYR A 1 66 ? 5.184 -1.917 -6.363 1 88.94 66 TYR A N 1
ATOM 509 C CA . TYR A 1 66 ? 4.598 -3.029 -5.625 1 88.94 66 TYR A CA 1
ATOM 510 C C . TYR A 1 66 ? 5.668 -3.805 -4.867 1 88.94 66 TYR A C 1
ATOM 512 O O . TYR A 1 66 ? 5.414 -4.324 -3.779 1 88.94 66 TYR A O 1
ATOM 520 N N . PHE A 1 67 ? 6.844 -3.865 -5.457 1 92.12 67 PHE A N 1
ATOM 521 C CA . PHE A 1 67 ? 7.93 -4.562 -4.777 1 92.12 67 PHE A CA 1
ATOM 522 C C . PHE A 1 67 ? 8.367 -3.803 -3.533 1 92.12 67 PHE A C 1
ATOM 524 O O . PHE A 1 67 ? 8.609 -4.406 -2.484 1 92.12 67 PHE A O 1
ATOM 531 N N . TYR A 1 68 ? 8.461 -2.557 -3.609 1 87.44 68 TYR A N 1
ATOM 532 C CA . TYR A 1 68 ? 8.797 -1.719 -2.465 1 87.44 68 TYR A CA 1
ATOM 533 C C . TYR A 1 68 ? 7.762 -1.867 -1.356 1 87.44 68 TYR A C 1
ATOM 535 O O . TYR A 1 68 ? 8.117 -1.975 -0.18 1 87.44 68 TYR A O 1
ATOM 543 N N . GLN A 1 69 ? 6.523 -1.885 -1.764 1 84.44 69 GLN A N 1
ATOM 544 C CA . GLN A 1 69 ? 5.438 -2.043 -0.8 1 84.44 69 GLN A CA 1
ATOM 545 C C . GLN A 1 69 ? 5.535 -3.385 -0.081 1 84.44 69 GLN A C 1
ATOM 547 O O . GLN A 1 69 ? 5.438 -3.447 1.146 1 84.44 69 GLN A O 1
ATOM 552 N N . VAL A 1 70 ? 5.73 -4.371 -0.813 1 89.44 70 VAL A N 1
ATOM 553 C CA . VAL A 1 70 ? 5.84 -5.715 -0.256 1 89.44 70 VAL A CA 1
ATOM 554 C C . VAL A 1 70 ? 7.016 -5.781 0.713 1 89.44 70 VAL A C 1
ATOM 556 O O . VAL A 1 70 ? 6.875 -6.262 1.84 1 89.44 70 VAL A O 1
ATOM 559 N N . GLN A 1 71 ? 8.133 -5.293 0.303 1 89.81 71 GLN A N 1
ATOM 560 C CA . GLN A 1 71 ? 9.328 -5.363 1.137 1 89.81 71 GLN A CA 1
ATOM 561 C C . GLN A 1 71 ? 9.172 -4.516 2.396 1 89.81 71 GLN A C 1
ATOM 563 O O . GLN A 1 71 ? 9.633 -4.902 3.473 1 89.81 71 GLN A O 1
ATOM 568 N N . GLY A 1 72 ? 8.555 -3.377 2.176 1 85.62 72 GLY A N 1
ATOM 569 C CA . GLY A 1 72 ? 8.25 -2.57 3.348 1 85.62 72 GLY A CA 1
ATOM 570 C C . GLY A 1 72 ? 7.379 -3.291 4.359 1 85.62 72 GLY A C 1
ATOM 571 O O . GLY A 1 72 ? 7.68 -3.295 5.555 1 85.62 72 GLY A O 1
ATOM 572 N N . GLN A 1 73 ? 6.355 -3.918 3.867 1 84.5 73 GLN A N 1
ATOM 573 C CA . GLN A 1 73 ? 5.434 -4.652 4.727 1 84.5 73 GLN A CA 1
ATOM 574 C C . GLN A 1 73 ? 6.133 -5.816 5.422 1 84.5 73 GLN A C 1
ATOM 576 O O . GLN A 1 73 ? 5.922 -6.055 6.613 1 84.5 73 GLN A O 1
ATOM 581 N N . LEU A 1 74 ? 6.898 -6.496 4.695 1 87.19 74 LEU A N 1
ATOM 582 C CA . LEU A 1 74 ? 7.605 -7.637 5.262 1 87.19 74 LEU A CA 1
ATOM 583 C C . LEU A 1 74 ? 8.555 -7.191 6.371 1 87.19 74 LEU A C 1
ATOM 585 O O . LEU A 1 74 ? 8.656 -7.852 7.41 1 87.19 74 LEU A O 1
ATOM 589 N N . HIS A 1 75 ? 9.211 -6.133 6.207 1 85.38 75 HIS A N 1
ATOM 590 C CA . HIS A 1 75 ? 10.18 -5.668 7.191 1 85.38 75 HIS A CA 1
ATOM 591 C C . HIS A 1 75 ? 9.484 -5.137 8.438 1 85.38 75 HIS A C 1
ATOM 593 O O . HIS A 1 75 ? 9.93 -5.402 9.562 1 85.38 75 HIS A O 1
ATOM 599 N N . ILE A 1 76 ? 8.383 -4.453 8.188 1 79.69 76 ILE A N 1
ATOM 600 C CA . ILE A 1 76 ? 7.719 -3.854 9.344 1 79.69 76 ILE A CA 1
ATOM 601 C C . ILE A 1 76 ? 7.004 -4.934 10.148 1 79.69 76 ILE A C 1
ATOM 603 O O . ILE A 1 76 ? 6.902 -4.84 11.375 1 79.69 76 ILE A O 1
ATOM 607 N N . THR A 1 77 ? 6.539 -5.938 9.5 1 79.56 77 THR A N 1
ATOM 608 C CA . THR A 1 77 ? 5.805 -7 10.172 1 79.56 77 THR A CA 1
ATOM 609 C C . THR A 1 77 ? 6.75 -8.102 10.648 1 79.56 77 THR A C 1
ATOM 611 O O . THR A 1 77 ? 6.355 -8.984 11.406 1 79.56 77 THR A O 1
ATOM 614 N N . LYS A 1 78 ? 7.996 -8.078 10.148 1 82.88 78 LYS A N 1
ATOM 615 C CA . LYS A 1 78 ? 9.016 -9.086 10.445 1 82.88 78 LYS A CA 1
ATOM 616 C C . LYS A 1 78 ? 8.578 -10.469 9.969 1 82.88 78 LYS A C 1
ATOM 618 O O . LYS A 1 78 ? 8.805 -11.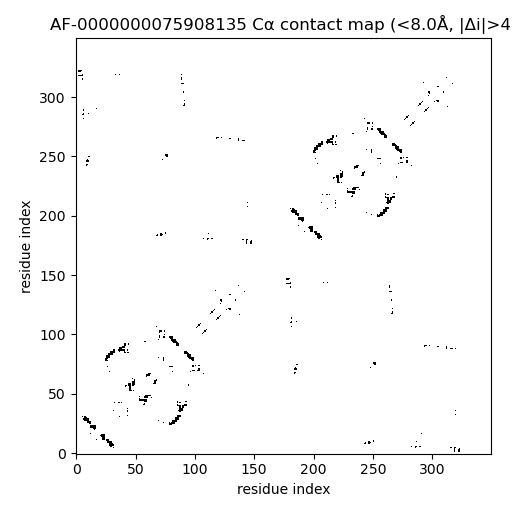469 10.648 1 82.88 78 LYS A O 1
ATOM 623 N N . ARG A 1 79 ? 7.852 -10.445 8.852 1 84.31 79 ARG A N 1
ATOM 624 C CA . ARG A 1 79 ? 7.465 -11.695 8.211 1 84.31 79 ARG A CA 1
ATOM 625 C C . ARG A 1 79 ? 8.461 -12.094 7.129 1 84.31 79 ARG A C 1
ATOM 627 O O . ARG A 1 79 ? 9.242 -11.266 6.66 1 84.31 79 ARG A O 1
ATOM 634 N N . SER A 1 80 ? 8.398 -13.352 6.766 1 90.5 80 SER A N 1
ATOM 635 C CA . SER A 1 80 ? 9.477 -13.898 5.941 1 90.5 80 SER A CA 1
ATOM 636 C C . SER A 1 80 ? 9.133 -13.805 4.461 1 90.5 80 SER A C 1
ATOM 638 O O . SER A 1 80 ? 10.031 -13.719 3.615 1 90.5 80 SER A O 1
ATOM 640 N N . PHE A 1 81 ? 7.816 -13.828 4.184 1 91.56 81 PHE A N 1
ATOM 641 C CA . PHE A 1 81 ? 7.473 -13.836 2.766 1 91.56 81 PHE A CA 1
ATOM 642 C C . PHE A 1 81 ? 6.082 -13.25 2.545 1 91.56 81 PHE A C 1
ATOM 644 O O . PHE A 1 81 ? 5.305 -13.109 3.49 1 91.56 81 PHE A O 1
ATOM 651 N N . CYS A 1 82 ? 5.844 -12.859 1.324 1 90.56 82 CYS A N 1
ATOM 652 C CA . CYS A 1 82 ? 4.555 -12.359 0.867 1 90.56 82 CYS A CA 1
ATOM 653 C C . CYS A 1 82 ? 4.039 -13.164 -0.318 1 90.56 82 CYS A C 1
ATOM 655 O O . CYS A 1 82 ? 4.793 -13.453 -1.253 1 90.56 82 CYS A O 1
ATOM 657 N N . HIS A 1 83 ? 2.867 -13.703 -0.186 1 88.06 83 HIS A N 1
ATOM 658 C CA . HIS A 1 83 ? 2.176 -14.133 -1.397 1 88.06 83 HIS A CA 1
ATOM 659 C C . HIS A 1 83 ? 1.55 -12.945 -2.121 1 88.06 83 HIS A C 1
ATOM 661 O O . HIS A 1 83 ? 0.559 -12.375 -1.654 1 88.06 83 HIS A O 1
ATOM 667 N N . PHE A 1 84 ? 2.188 -12.531 -3.193 1 91.5 84 PHE A N 1
ATOM 668 C CA . PHE A 1 84 ? 1.691 -11.469 -4.059 1 91.5 84 PHE A CA 1
ATOM 669 C C . PHE A 1 84 ? 0.674 -12.008 -5.055 1 91.5 84 PHE A C 1
ATOM 671 O O . PHE A 1 84 ? 1.028 -12.758 -5.969 1 91.5 84 PHE A O 1
ATOM 678 N N . VAL A 1 85 ? -0.529 -11.57 -4.875 1 89.5 85 VAL A N 1
ATOM 679 C CA . VAL A 1 85 ? -1.632 -12.164 -5.625 1 89.5 85 VAL A CA 1
ATOM 680 C C . VAL A 1 85 ? -2.18 -11.148 -6.629 1 89.5 85 VAL A C 1
ATOM 682 O O . VAL A 1 85 ? -2.5 -10.016 -6.266 1 89.5 85 VAL A O 1
ATOM 685 N N . VAL A 1 86 ? -2.199 -11.531 -7.844 1 91.25 86 VAL A N 1
ATOM 686 C CA . VAL A 1 86 ? -2.885 -10.766 -8.875 1 91.25 86 VAL A CA 1
ATOM 687 C C . VAL A 1 86 ? -4.215 -11.43 -9.219 1 91.25 86 VAL A C 1
ATOM 689 O O . VAL A 1 86 ? -4.254 -12.602 -9.602 1 91.25 86 VAL A O 1
ATOM 692 N N . CYS A 1 87 ? -5.207 -10.664 -9.031 1 88.38 87 CYS A N 1
ATOM 693 C CA . CYS A 1 87 ? -6.559 -11.188 -9.188 1 88.38 87 CYS A CA 1
ATOM 694 C C . CYS A 1 87 ? -7.25 -10.578 -10.398 1 88.38 87 CYS A C 1
ATOM 696 O O . CYS A 1 87 ? -7.285 -9.352 -10.547 1 88.38 87 CYS A O 1
ATOM 698 N N . THR A 1 88 ? -7.801 -11.422 -11.258 1 89.38 88 THR A N 1
ATOM 699 C CA . THR A 1 88 ? -8.633 -11.023 -12.383 1 89.38 88 THR A CA 1
ATOM 700 C C . THR A 1 88 ? -9.984 -11.734 -12.336 1 89.38 88 THR A C 1
ATOM 702 O O . THR A 1 88 ? -10.266 -12.484 -11.406 1 89.38 88 THR A O 1
ATOM 705 N N . SER A 1 89 ? -10.805 -11.422 -13.281 1 85.75 89 SER A N 1
ATOM 706 C CA . SER A 1 89 ? -12.094 -12.094 -13.352 1 85.75 89 SER A CA 1
ATOM 707 C C . SER A 1 89 ? -11.938 -13.57 -13.695 1 85.75 89 SER A C 1
ATOM 709 O O . SER A 1 89 ? -12.867 -14.359 -13.531 1 85.75 89 SER A O 1
ATOM 711 N N . LYS A 1 90 ? -10.766 -13.977 -14.125 1 89.44 90 LYS A N 1
ATOM 712 C CA . LYS A 1 90 ? -10.539 -15.336 -14.594 1 89.44 90 LYS A CA 1
ATOM 713 C C . LYS A 1 90 ? -9.805 -16.172 -13.547 1 89.44 90 LYS A C 1
ATOM 715 O O . LYS A 1 90 ? -9.594 -17.375 -13.734 1 89.44 90 LYS A O 1
ATOM 720 N N . GLY A 1 91 ? -9.391 -15.492 -12.484 1 88.75 91 GLY A N 1
ATOM 721 C CA . GLY A 1 91 ? -8.672 -16.234 -11.453 1 88.75 91 GLY A CA 1
ATOM 722 C C . GLY A 1 91 ? -7.57 -15.414 -10.805 1 88.75 91 GLY A C 1
ATOM 723 O O . GLY A 1 91 ? -7.664 -14.188 -10.711 1 88.75 91 GLY A O 1
ATOM 724 N N . ILE A 1 92 ? -6.578 -16.234 -10.242 1 88.06 92 ILE A N 1
ATOM 725 C CA . ILE A 1 92 ? -5.516 -15.531 -9.539 1 88.06 92 ILE A CA 1
ATOM 726 C C . ILE A 1 92 ? -4.156 -16.078 -9.977 1 88.06 92 ILE A C 1
ATOM 728 O O . ILE A 1 92 ? -4.062 -17.203 -10.477 1 88.06 92 ILE A O 1
ATOM 732 N N . HIS A 1 93 ? -3.229 -15.289 -9.898 1 91.75 93 HIS A N 1
ATOM 733 C CA . HIS A 1 93 ? -1.821 -15.656 -9.969 1 91.75 93 HIS A CA 1
ATOM 734 C C . HIS A 1 93 ? -1.089 -15.297 -8.68 1 91.75 93 HIS A C 1
ATOM 736 O O . HIS A 1 93 ? -1.253 -14.195 -8.156 1 91.75 93 HIS A O 1
ATOM 742 N N . VAL A 1 94 ? -0.299 -16.297 -8.18 1 89.5 94 VAL A N 1
ATOM 743 C CA . VAL A 1 94 ? 0.385 -16.062 -6.91 1 89.5 94 VAL A CA 1
ATOM 744 C C . VAL A 1 94 ? 1.896 -16.156 -7.113 1 89.5 94 VAL A C 1
ATOM 746 O O . VAL A 1 94 ? 2.389 -17.094 -7.738 1 89.5 94 VAL A O 1
ATOM 749 N N . GLN A 1 95 ? 2.564 -15.172 -6.664 1 93.44 95 GLN A N 1
ATOM 750 C CA . GLN A 1 95 ? 4.023 -15.172 -6.578 1 93.44 95 GLN A CA 1
ATOM 751 C C . GLN A 1 95 ? 4.488 -15.047 -5.133 1 93.44 95 GLN A C 1
ATOM 753 O O . GLN A 1 95 ? 3.975 -14.211 -4.379 1 93.44 95 GLN A O 1
ATOM 758 N N . ARG A 1 96 ? 5.379 -15.922 -4.781 1 91.44 96 ARG A N 1
ATOM 759 C CA . ARG A 1 96 ? 5.98 -15.789 -3.457 1 91.44 96 ARG A CA 1
ATOM 760 C C . ARG A 1 96 ? 7.188 -14.859 -3.488 1 91.44 96 ARG A C 1
ATOM 762 O O . ARG A 1 96 ? 8.102 -15.047 -4.293 1 91.44 96 ARG A O 1
ATOM 769 N N . ILE A 1 97 ? 7.156 -13.891 -2.66 1 94.75 97 ILE A N 1
ATOM 770 C CA . ILE A 1 97 ? 8.242 -12.922 -2.561 1 94.75 97 ILE A CA 1
ATOM 771 C C . ILE A 1 97 ? 8.867 -12.992 -1.172 1 94.75 97 ILE A C 1
ATOM 773 O O . ILE A 1 97 ? 8.188 -12.789 -0.164 1 94.75 97 ILE A O 1
ATOM 777 N N . GLU A 1 98 ? 10.133 -13.25 -1.118 1 96.38 98 GLU A N 1
ATOM 778 C CA . GLU A 1 98 ? 10.836 -13.359 0.156 1 96.38 98 GLU A CA 1
ATOM 779 C C . GLU A 1 98 ? 11.273 -11.984 0.658 1 96.38 98 GLU A C 1
ATOM 781 O O . GLU A 1 98 ? 11.547 -11.086 -0.138 1 96.38 98 GLU A O 1
ATOM 786 N N . ARG A 1 99 ? 11.328 -11.898 1.939 1 94.12 99 ARG A N 1
ATOM 787 C CA . ARG A 1 99 ? 11.922 -10.695 2.516 1 94.12 99 ARG A CA 1
ATOM 788 C C . ARG A 1 99 ? 13.367 -10.523 2.057 1 94.12 99 ARG A C 1
ATOM 790 O O . ARG A 1 99 ? 14.148 -11.477 2.094 1 94.12 99 ARG A O 1
ATOM 797 N N . ASP A 1 100 ? 13.672 -9.383 1.597 1 96.31 100 ASP A N 1
ATOM 798 C CA . ASP A 1 100 ? 15.008 -9.062 1.089 1 96.31 100 ASP A CA 1
ATOM 799 C C . ASP A 1 100 ? 15.672 -7.988 1.941 1 96.31 100 ASP A C 1
ATOM 801 O O . ASP A 1 100 ? 15.508 -6.793 1.686 1 96.31 100 ASP A O 1
ATOM 805 N N . ASN A 1 101 ? 16.469 -8.43 2.902 1 93.62 101 ASN A N 1
ATOM 806 C CA . ASN A 1 101 ? 17.094 -7.523 3.855 1 93.62 101 ASN A CA 1
ATOM 807 C C . ASN A 1 101 ? 18.094 -6.582 3.17 1 93.62 101 ASN A C 1
ATOM 809 O O . ASN A 1 101 ? 18.234 -5.43 3.578 1 93.62 101 ASN A O 1
ATOM 813 N N . ASP A 1 102 ? 18.719 -7.109 2.199 1 95.81 102 ASP A N 1
ATOM 814 C CA . ASP A 1 102 ? 19.656 -6.262 1.478 1 95.81 102 ASP A CA 1
ATOM 815 C C . ASP A 1 102 ? 18.922 -5.148 0.728 1 95.81 102 ASP A C 1
ATOM 817 O O . ASP A 1 102 ? 19.359 -3.996 0.731 1 95.81 102 ASP A O 1
ATOM 821 N N . PHE A 1 103 ? 17.875 -5.512 0.089 1 93.06 103 PHE A N 1
ATOM 822 C CA . PHE A 1 103 ? 17.078 -4.508 -0.605 1 93.06 103 PHE A CA 1
ATOM 823 C C . PHE A 1 103 ? 16.609 -3.426 0.361 1 93.06 103 PHE A C 1
ATOM 825 O O . PHE A 1 103 ? 16.688 -2.234 0.055 1 93.06 103 PHE A O 1
ATOM 832 N N . TRP A 1 104 ? 16.156 -3.805 1.508 1 90.19 104 TRP A N 1
ATOM 833 C CA . TRP A 1 104 ? 15.695 -2.873 2.531 1 90.19 104 TRP A CA 1
ATOM 834 C C . TRP A 1 104 ? 16.812 -1.93 2.953 1 90.19 104 TRP A C 1
ATOM 836 O O . TRP A 1 104 ? 16.656 -0.707 2.92 1 90.19 104 TRP A O 1
ATOM 846 N N . LYS A 1 105 ? 17.922 -2.486 3.293 1 89.25 105 LYS A N 1
ATOM 847 C CA . LYS A 1 105 ? 19.016 -1.723 3.875 1 89.25 105 LYS A CA 1
ATOM 848 C C . LYS A 1 105 ? 19.641 -0.787 2.846 1 89.25 105 LYS A C 1
ATOM 850 O O . LYS A 1 105 ? 19.969 0.359 3.158 1 89.25 105 LYS A O 1
ATOM 855 N N . LEU A 1 106 ? 19.719 -1.287 1.67 1 91.75 106 LEU A N 1
ATOM 856 C CA . LEU A 1 106 ? 20.516 -0.568 0.687 1 91.75 106 LEU A CA 1
ATOM 857 C C . LEU A 1 106 ? 19.641 0.344 -0.168 1 91.75 106 LEU A C 1
ATOM 859 O O . LEU A 1 106 ? 20.109 1.376 -0.657 1 91.75 106 LEU A O 1
ATOM 863 N N . ARG A 1 107 ? 18.422 -0.049 -0.334 1 88.81 107 ARG A N 1
ATOM 864 C CA . ARG A 1 107 ? 17.609 0.697 -1.293 1 88.81 107 ARG A CA 1
ATOM 865 C C . ARG A 1 107 ? 16.5 1.474 -0.588 1 88.81 107 ARG A C 1
ATOM 867 O O . ARG A 1 107 ? 16.219 2.617 -0.947 1 88.81 107 ARG A O 1
ATOM 874 N N . MET A 1 108 ? 15.914 0.917 0.381 1 85.81 108 MET A N 1
ATOM 875 C CA . MET A 1 108 ? 14.719 1.54 0.948 1 85.81 108 MET A CA 1
ATOM 876 C C . MET A 1 108 ? 15.078 2.418 2.143 1 85.81 108 MET A C 1
ATOM 878 O O . MET A 1 108 ? 14.625 3.561 2.236 1 85.81 108 MET A O 1
ATOM 882 N N . LEU A 1 109 ? 15.922 1.946 3.012 1 83.31 109 LEU A N 1
ATOM 883 C CA . LEU A 1 109 ? 16.219 2.602 4.281 1 83.31 109 LEU A CA 1
ATOM 884 C C . LEU A 1 109 ? 16.844 3.975 4.047 1 83.31 109 LEU A C 1
ATOM 886 O O . LEU A 1 109 ? 16.453 4.953 4.691 1 83.31 109 LEU A O 1
ATOM 890 N N . PRO A 1 110 ? 17.797 4.039 3.148 1 82.44 110 PRO A N 1
ATOM 891 C CA . PRO A 1 110 ? 18.391 5.363 2.932 1 82.44 110 PRO A CA 1
ATOM 892 C C . PRO A 1 110 ? 17.359 6.402 2.5 1 82.44 110 PRO A C 1
ATOM 894 O O . PRO A 1 110 ? 17.422 7.562 2.918 1 82.44 110 PRO A O 1
ATOM 897 N N . GLN A 1 111 ? 16.422 6.023 1.668 1 79.94 111 GLN A N 1
ATOM 898 C CA . GLN A 1 111 ? 15.383 6.938 1.213 1 79.94 111 GLN A CA 1
ATOM 899 C C . GLN A 1 111 ? 14.445 7.32 2.357 1 79.94 111 GLN A C 1
ATOM 901 O O . GLN A 1 111 ? 14.016 8.477 2.455 1 79.94 111 GLN A O 1
ATOM 906 N N . LEU A 1 112 ? 14.188 6.398 3.166 1 76.38 112 LEU A N 1
ATOM 907 C CA . LEU A 1 112 ? 13.32 6.641 4.312 1 76.38 112 LEU A CA 1
ATOM 908 C C . LEU A 1 112 ? 13.977 7.605 5.297 1 76.38 112 LEU A C 1
ATOM 910 O O . LEU A 1 112 ? 13.312 8.492 5.84 1 76.38 112 LEU A O 1
ATOM 914 N N . ILE A 1 113 ? 15.203 7.406 5.504 1 77.31 113 ILE A N 1
ATOM 915 C CA . ILE A 1 113 ? 15.953 8.258 6.418 1 77.31 113 ILE A CA 1
ATOM 916 C C . ILE A 1 113 ? 15.984 9.688 5.875 1 77.31 113 ILE A C 1
ATOM 918 O O . ILE A 1 113 ? 15.789 10.648 6.625 1 77.31 113 ILE A O 1
ATOM 922 N N . ARG A 1 114 ? 16.234 9.742 4.605 1 79.25 114 ARG A N 1
ATOM 923 C CA . ARG A 1 114 ? 16.25 11.055 3.982 1 79.25 114 ARG A CA 1
ATOM 924 C C . ARG A 1 114 ? 14.906 11.75 4.121 1 79.25 114 ARG A C 1
ATOM 926 O O . ARG A 1 114 ? 14.844 12.945 4.422 1 79.25 114 ARG A O 1
ATOM 933 N N . PHE A 1 115 ? 13.844 11.07 3.887 1 76.5 115 PHE A N 1
ATOM 934 C CA . PHE A 1 115 ? 12.508 11.633 4.035 1 76.5 115 PHE A CA 1
ATOM 935 C C . PHE A 1 115 ? 12.273 12.094 5.469 1 76.5 115 PHE A C 1
ATOM 937 O O . PHE A 1 115 ? 11.703 13.164 5.691 1 76.5 115 PHE A O 1
ATOM 944 N N . TYR A 1 116 ? 12.633 11.258 6.34 1 75.19 116 TYR A N 1
ATOM 945 C CA . TYR A 1 116 ? 12.445 11.617 7.742 1 75.19 116 TYR A CA 1
ATOM 946 C C . TYR A 1 116 ? 13.211 12.891 8.094 1 75.19 116 TYR A C 1
ATOM 948 O O . TYR A 1 116 ? 12.656 13.805 8.703 1 75.19 116 TYR A O 1
ATOM 956 N N . ARG A 1 117 ? 14.406 12.93 7.711 1 76.69 117 ARG A N 1
ATOM 957 C CA . ARG A 1 117 ? 15.273 14.055 8.062 1 76.69 117 ARG A CA 1
ATOM 958 C C . ARG A 1 117 ? 14.844 15.328 7.344 1 76.69 117 ARG A C 1
ATOM 960 O O . ARG A 1 117 ? 14.773 16.391 7.957 1 76.69 117 ARG A O 1
ATOM 967 N N . ASP A 1 118 ? 14.477 15.195 6.168 1 76.44 118 ASP A N 1
ATOM 968 C CA . ASP A 1 118 ? 14.266 16.375 5.336 1 76.44 118 ASP A CA 1
ATOM 969 C C . ASP A 1 118 ? 12.805 16.828 5.387 1 76.44 118 ASP A C 1
ATOM 971 O O . ASP A 1 118 ? 12.508 18 5.156 1 76.44 118 ASP A O 1
ATOM 975 N N . CYS A 1 119 ? 11.93 15.93 5.703 1 76.56 119 CYS A N 1
ATOM 976 C CA . CYS A 1 119 ? 10.516 16.297 5.605 1 76.56 119 CYS A CA 1
ATOM 977 C C . CYS A 1 119 ? 9.828 16.172 6.961 1 76.56 119 CYS A C 1
ATOM 979 O O . CYS A 1 119 ? 9.141 17.094 7.391 1 76.56 119 CYS A O 1
ATOM 981 N N . MET A 1 120 ? 10.062 15.094 7.695 1 75 120 MET A N 1
ATOM 982 C CA . MET A 1 120 ? 9.297 14.828 8.914 1 75 120 MET A CA 1
ATOM 983 C C . MET A 1 120 ? 9.852 15.633 10.086 1 75 120 MET A C 1
ATOM 985 O O . MET A 1 120 ? 9.094 16.266 10.828 1 75 120 MET A O 1
ATOM 989 N N . LEU A 1 121 ? 11.117 15.633 10.258 1 74.06 121 LEU A N 1
ATOM 990 C CA . LEU A 1 121 ? 11.766 16.234 11.422 1 74.06 121 LEU A CA 1
ATOM 991 C C . LEU A 1 121 ? 11.508 17.734 11.477 1 74.06 121 LEU A C 1
ATOM 993 O O . LEU A 1 121 ? 11.172 18.266 12.531 1 74.06 121 LEU A O 1
ATOM 997 N N . PRO A 1 122 ? 11.656 18.453 10.406 1 72.62 122 PRO A N 1
ATOM 998 C CA . PRO A 1 122 ? 11.367 19.891 10.461 1 72.62 122 PRO A CA 1
ATOM 999 C C . PRO A 1 122 ? 9.938 20.188 10.914 1 72.62 122 PRO A C 1
ATOM 1001 O O . PRO A 1 122 ? 9.695 21.203 11.547 1 72.62 122 PRO A O 1
ATOM 1004 N N . GLU A 1 123 ? 9.016 19.312 10.5 1 70.69 123 GLU A N 1
ATOM 1005 C CA . GLU A 1 123 ? 7.613 19.5 10.867 1 70.69 123 GLU A CA 1
ATOM 1006 C C . GLU A 1 123 ? 7.395 19.234 12.359 1 70.69 123 GLU A C 1
ATOM 1008 O O . GLU A 1 123 ? 6.508 19.828 12.977 1 70.69 123 GLU A O 1
ATOM 1013 N N . ILE A 1 124 ? 8.117 18.344 12.969 1 64.5 124 ILE A N 1
ATOM 1014 C CA . ILE A 1 124 ? 7.984 17.953 14.367 1 64.5 124 ILE A CA 1
ATOM 1015 C C . ILE A 1 124 ? 8.648 19 15.258 1 64.5 124 ILE A C 1
ATOM 1017 O O . ILE A 1 124 ? 8.141 19.328 16.328 1 64.5 124 ILE A O 1
ATOM 1021 N N . VAL A 1 125 ? 9.781 19.422 15 1 59.34 125 VAL A N 1
ATOM 1022 C CA . VAL A 1 125 ? 10.578 20.328 15.836 1 59.34 125 VAL A CA 1
ATOM 1023 C C . VAL A 1 125 ? 10.008 21.734 15.758 1 59.34 125 VAL A C 1
ATOM 1025 O O . VAL A 1 125 ? 10.086 22.5 16.719 1 59.34 125 VAL A O 1
ATOM 1028 N N . ASP A 1 126 ? 9.641 22.328 14.594 1 53.09 126 ASP A N 1
ATOM 1029 C CA . ASP A 1 126 ? 9.047 23.656 14.492 1 53.09 126 ASP A CA 1
ATOM 1030 C C . ASP A 1 126 ? 7.684 23.609 13.805 1 53.09 126 ASP A C 1
ATOM 1032 O O . ASP A 1 126 ? 7.594 23.75 12.586 1 53.09 126 ASP A O 1
ATOM 1036 N N . PRO A 1 127 ? 6.59 23.125 14.516 1 50.62 127 PRO A N 1
ATOM 1037 C CA . PRO A 1 127 ? 5.285 23.078 13.852 1 50.62 127 PRO A CA 1
ATOM 1038 C C . PRO A 1 127 ? 4.938 24.406 13.156 1 50.62 127 PRO A C 1
ATOM 1040 O O . PRO A 1 127 ? 4.195 24.406 12.172 1 50.62 127 PRO A O 1
ATOM 1043 N N . ARG A 1 128 ? 5.164 25.5 13.75 1 42.91 128 ARG A N 1
ATOM 1044 C CA . ARG A 1 128 ? 4.902 26.844 13.258 1 42.91 128 ARG A CA 1
ATOM 1045 C C . ARG A 1 128 ? 5.684 27.125 11.984 1 42.91 128 ARG A C 1
ATOM 1047 O O . ARG A 1 128 ? 5.387 28.094 11.266 1 42.91 128 ARG A O 1
ATOM 1054 N N . THR A 1 129 ? 6.918 26.703 11.867 1 40.47 129 THR A N 1
ATOM 1055 C CA . THR A 1 129 ? 7.887 27.141 10.867 1 40.47 129 THR A CA 1
ATOM 1056 C C . THR A 1 129 ? 7.469 26.672 9.477 1 40.47 129 THR A C 1
ATOM 1058 O O . THR A 1 129 ? 8.086 27.031 8.477 1 40.47 129 THR A O 1
ATOM 1061 N N . THR A 1 130 ? 6.793 25.594 9.258 1 41.78 130 THR A N 1
ATOM 1062 C CA . THR A 1 130 ? 6.418 25.344 7.871 1 41.78 130 THR A CA 1
ATOM 1063 C C . THR A 1 130 ? 5.625 26.516 7.301 1 41.78 130 THR A C 1
ATOM 1065 O O . THR A 1 130 ? 5.266 26.5 6.121 1 41.78 130 THR A O 1
ATOM 1068 N N . ARG A 1 131 ? 4.977 27.297 8.133 1 37.75 131 ARG A N 1
ATOM 1069 C CA . ARG A 1 131 ? 4.281 28.438 7.566 1 37.75 131 ARG A CA 1
ATOM 1070 C C . ARG A 1 131 ? 5.258 29.391 6.879 1 37.75 131 ARG A C 1
ATOM 1072 O O . ARG A 1 131 ? 4.969 29.922 5.801 1 37.75 131 ARG A O 1
ATOM 1079 N N . SER A 1 132 ? 6.129 30.297 7.645 1 33.09 132 SER A N 1
ATOM 1080 C CA . SER A 1 132 ? 6.762 31.516 7.145 1 33.09 132 SER A CA 1
ATOM 1081 C C . SER A 1 132 ? 8.062 31.203 6.414 1 33.09 13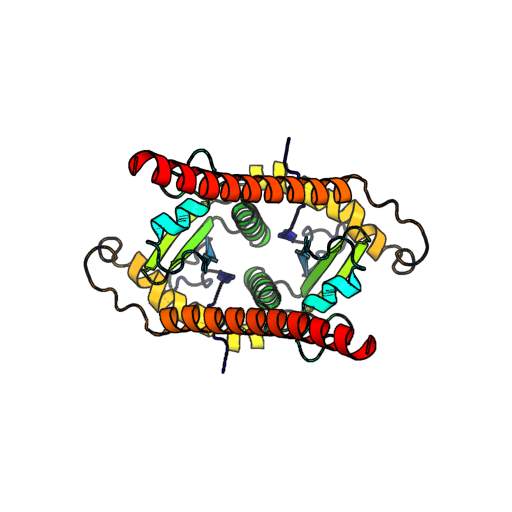2 SER A C 1
ATOM 1083 O O . SER A 1 132 ? 8.586 32.031 5.668 1 33.09 132 SER A O 1
ATOM 1085 N N . MET A 1 133 ? 9.086 30.484 6.961 1 34.69 133 MET A N 1
ATOM 1086 C CA . MET A 1 133 ? 10.406 30.5 6.34 1 34.69 133 MET A CA 1
ATOM 1087 C C . MET A 1 133 ? 10.453 29.594 5.117 1 34.69 133 MET A C 1
ATOM 1089 O O . MET A 1 133 ? 9.797 28.547 5.094 1 34.69 133 MET A O 1
ATOM 1093 N N . PRO A 1 134 ? 11.141 30.078 3.949 1 34.34 134 PRO A N 1
ATOM 1094 C CA . PRO A 1 134 ? 11.43 29.266 2.762 1 34.34 134 PRO A CA 1
ATOM 1095 C C . PRO A 1 134 ? 11.977 27.875 3.109 1 34.34 134 PRO A C 1
ATOM 1097 O O . PRO A 1 134 ? 13.047 27.766 3.719 1 34.34 134 PRO A O 1
ATOM 1100 N N . ILE A 1 135 ? 11.305 27.125 3.865 1 37.28 135 ILE A N 1
ATOM 1101 C CA . ILE A 1 135 ? 11.891 25.797 4.062 1 37.28 135 ILE A CA 1
ATOM 1102 C C . ILE A 1 135 ? 12.711 25.406 2.832 1 37.28 135 ILE A C 1
ATOM 1104 O O . ILE A 1 135 ? 12.203 25.438 1.709 1 37.28 135 ILE A O 1
ATOM 1108 N N . ARG A 1 136 ? 13.953 25.5 2.822 1 33.34 136 ARG A N 1
ATOM 1109 C CA . ARG A 1 136 ? 14.828 24.953 1.789 1 33.34 136 ARG A CA 1
ATOM 1110 C C . ARG A 1 136 ? 14.367 23.562 1.356 1 33.34 136 ARG A C 1
ATOM 1112 O O . ARG A 1 136 ? 14.469 22.609 2.125 1 33.34 136 ARG A O 1
ATOM 1119 N N . ARG A 1 137 ? 13.375 23.438 0.574 1 44.06 137 ARG A N 1
ATOM 1120 C CA . ARG A 1 137 ? 12.828 22.297 -0.13 1 44.06 137 ARG A CA 1
ATOM 1121 C C . ARG A 1 137 ? 13.938 21.406 -0.688 1 44.06 137 ARG A C 1
ATOM 1123 O O . ARG A 1 137 ? 14.773 21.875 -1.466 1 44.06 137 ARG A O 1
ATOM 1130 N N . PRO A 1 138 ? 14.273 20.422 0.018 1 39.81 138 PRO A N 1
ATOM 1131 C CA . PRO A 1 138 ? 15.414 19.719 -0.571 1 39.81 138 PRO A CA 1
ATOM 1132 C C . PRO A 1 138 ? 15.258 19.484 -2.072 1 39.81 138 PRO A C 1
ATOM 1134 O O . PRO A 1 138 ? 14.172 19.141 -2.537 1 39.81 138 PRO A O 1
ATOM 1137 N N . GLN A 1 139 ? 16.109 20.094 -2.852 1 44.56 139 GLN A N 1
ATOM 1138 C CA . GLN A 1 139 ? 16.25 19.984 -4.297 1 44.56 139 GLN A CA 1
ATOM 1139 C C . GLN A 1 139 ? 15.953 18.547 -4.758 1 44.56 139 GLN A C 1
ATOM 1141 O O . GLN A 1 139 ? 15.492 18.344 -5.883 1 44.56 139 GLN A O 1
ATOM 1146 N N . TRP A 1 140 ? 16.234 17.719 -3.906 1 40.5 140 TRP A N 1
ATOM 1147 C CA . TRP A 1 140 ? 16.125 16.344 -4.375 1 40.5 140 TRP A CA 1
ATOM 1148 C C . TRP A 1 140 ? 14.672 15.906 -4.5 1 40.5 140 TRP A C 1
ATOM 1150 O O . TRP A 1 140 ? 14.344 15.039 -5.312 1 40.5 140 TRP A O 1
ATOM 1160 N N . ASN A 1 141 ? 13.711 16.484 -3.787 1 47.69 141 ASN A N 1
ATOM 1161 C CA . ASN A 1 141 ? 12.305 16.109 -3.873 1 47.69 141 ASN A CA 1
ATOM 1162 C C . ASN A 1 141 ? 11.68 16.578 -5.184 1 47.69 141 ASN A C 1
ATOM 1164 O O . ASN A 1 141 ? 10.906 15.852 -5.805 1 47.69 141 ASN A O 1
ATOM 1168 N N . VAL A 1 142 ? 11.977 17.891 -5.488 1 45.81 142 VAL A N 1
ATOM 1169 C CA . VAL A 1 142 ? 11.5 18.469 -6.742 1 45.81 142 VAL A CA 1
ATOM 1170 C C . VAL A 1 142 ? 12.008 17.641 -7.918 1 45.81 142 VAL A C 1
ATOM 1172 O O . VAL A 1 142 ? 11.258 17.328 -8.844 1 45.81 142 VAL A O 1
ATOM 1175 N N . LYS A 1 143 ? 13.227 17.328 -7.773 1 46.34 143 LYS A N 1
ATOM 1176 C CA . LYS A 1 143 ? 13.859 16.609 -8.875 1 46.34 143 LYS A CA 1
ATOM 1177 C C . LYS A 1 143 ? 13.289 15.203 -9.008 1 46.34 143 LYS A C 1
ATOM 1179 O O . LYS A 1 143 ? 13.094 14.711 -10.125 1 46.34 143 LYS A O 1
ATOM 1184 N N . ALA A 1 144 ? 12.961 14.625 -7.965 1 48.19 144 ALA A N 1
ATOM 1185 C CA . ALA A 1 144 ? 12.398 13.273 -7.969 1 48.19 144 ALA A CA 1
ATOM 1186 C C . ALA A 1 144 ? 10.992 13.266 -8.562 1 48.19 144 ALA A C 1
ATOM 1188 O O . ALA A 1 144 ? 10.656 12.383 -9.359 1 48.19 144 ALA A O 1
ATOM 1189 N N . ILE A 1 145 ? 10.203 14.297 -8.32 1 48.12 145 ILE A N 1
ATOM 1190 C CA . ILE A 1 145 ? 8.852 14.438 -8.836 1 48.12 145 ILE A CA 1
ATOM 1191 C C . ILE A 1 145 ? 8.898 14.695 -10.344 1 48.12 145 ILE A C 1
ATOM 1193 O O . ILE A 1 145 ? 8.133 14.094 -11.102 1 48.12 145 ILE A O 1
ATOM 1197 N N . GLU A 1 146 ? 9.75 15.5 -10.688 1 49.91 146 GLU A N 1
ATOM 1198 C CA . GLU A 1 146 ? 9.883 15.867 -12.094 1 49.91 146 GLU A CA 1
ATOM 1199 C C . GLU A 1 146 ? 10.383 14.695 -12.93 1 49.91 146 GLU A C 1
ATOM 1201 O O . GLU A 1 146 ? 9.906 14.484 -14.047 1 49.91 146 GLU A O 1
ATOM 1206 N N . SER A 1 147 ? 11.258 13.977 -12.422 1 48.91 147 SER A N 1
ATOM 1207 C CA . SER A 1 147 ? 11.82 12.859 -13.18 1 48.91 147 SER A CA 1
ATOM 1208 C C . SER A 1 147 ? 10.781 11.758 -13.398 1 48.91 147 SER A C 1
ATOM 1210 O O . SER A 1 147 ? 10.727 11.156 -14.469 1 48.91 147 SER A O 1
ATOM 1212 N N . HIS A 1 148 ? 9.953 11.547 -12.484 1 48.09 148 HIS A N 1
ATOM 1213 C CA . HIS A 1 148 ? 8.852 10.602 -12.633 1 48.09 148 HIS A CA 1
ATOM 1214 C C . HIS A 1 148 ? 7.891 11.047 -13.727 1 48.09 148 HIS A C 1
ATOM 1216 O O . HIS A 1 148 ? 7.434 10.234 -14.531 1 48.09 148 HIS A O 1
ATOM 1222 N N . GLN A 1 149 ? 7.625 12.297 -13.812 1 49.56 149 GLN A N 1
ATOM 1223 C CA . GLN A 1 149 ? 6.773 12.883 -14.844 1 49.56 149 GLN A CA 1
ATOM 1224 C C . GLN A 1 149 ? 7.355 12.656 -16.234 1 49.56 149 GLN A C 1
ATOM 1226 O O . GLN A 1 149 ? 6.617 12.375 -17.188 1 49.56 149 GLN A O 1
ATOM 1231 N N . GLN A 1 150 ? 8.539 12.805 -16.219 1 50.97 150 GLN A N 1
ATOM 1232 C CA . GLN A 1 150 ? 9.172 12.656 -17.531 1 50.97 150 GLN A CA 1
ATOM 1233 C C . GLN A 1 150 ? 9.125 11.211 -18 1 50.97 150 GLN A C 1
ATOM 1235 O O . GLN A 1 150 ? 8.891 10.945 -19.188 1 50.97 150 GLN A O 1
ATOM 1240 N N . SER A 1 151 ? 9.312 10.344 -17.047 1 46.59 151 SER A N 1
ATOM 1241 C CA . SER A 1 151 ? 9.242 8.93 -17.406 1 46.59 151 SER A CA 1
ATOM 1242 C C . SER A 1 151 ? 7.828 8.531 -17.797 1 46.59 151 SER A C 1
ATOM 1244 O O . SER A 1 151 ? 7.637 7.797 -18.766 1 46.59 151 SER A O 1
ATOM 1246 N N . LYS A 1 152 ? 6.863 8.992 -17.156 1 49.5 152 LYS A N 1
ATOM 1247 C CA . LYS A 1 152 ? 5.461 8.766 -17.484 1 49.5 152 LYS A CA 1
ATOM 1248 C C . LYS A 1 152 ? 5.113 9.375 -18.844 1 49.5 152 LYS A C 1
ATOM 1250 O O . LYS A 1 152 ? 4.395 8.758 -19.641 1 49.5 152 LYS A O 1
ATOM 1255 N N . ARG A 1 153 ? 5.551 10.562 -19.016 1 50.31 153 ARG A N 1
ATOM 1256 C CA . ARG A 1 153 ? 5.336 11.211 -20.312 1 50.31 153 ARG A CA 1
ATOM 1257 C C . ARG A 1 153 ? 6.027 10.43 -21.422 1 50.31 153 ARG A C 1
ATOM 1259 O O . ARG A 1 153 ? 5.469 10.273 -22.516 1 50.31 153 ARG A O 1
ATOM 1266 N N . ALA A 1 154 ? 7.113 9.938 -21.078 1 51.28 154 ALA A N 1
ATOM 1267 C CA . ALA A 1 154 ? 7.852 9.18 -22.094 1 51.28 154 ALA A CA 1
ATOM 1268 C C . ALA A 1 154 ? 7.16 7.852 -22.391 1 51.28 154 ALA A C 1
ATOM 1270 O O . ALA A 1 154 ? 7.043 7.453 -23.547 1 51.28 154 ALA A O 1
ATOM 1271 N N . SER A 1 155 ? 6.668 7.234 -21.328 1 50.03 155 SER A N 1
ATOM 1272 C CA . SER A 1 155 ? 5.93 5.988 -21.516 1 50.03 155 SER A CA 1
ATOM 1273 C C . SER A 1 155 ? 4.617 6.227 -22.25 1 50.03 155 SER A C 1
ATOM 1275 O O . SER A 1 155 ? 4.25 5.457 -23.141 1 50.03 155 SER A O 1
ATOM 1277 N N . MET A 1 156 ? 3.996 7.281 -21.938 1 51.59 156 MET A N 1
ATOM 1278 C CA . MET A 1 156 ? 2.773 7.691 -22.625 1 51.59 156 MET A CA 1
ATOM 1279 C C . MET A 1 156 ? 3.059 8.047 -24.078 1 51.59 156 MET A C 1
ATOM 1281 O O . MET A 1 156 ? 2.287 7.691 -24.969 1 51.59 156 MET A O 1
ATOM 1285 N N . LYS A 1 157 ? 4.066 8.734 -24.297 1 54.25 157 LYS A N 1
ATOM 1286 C CA . LYS A 1 157 ? 4.469 9.07 -25.656 1 54.25 157 LYS A CA 1
ATOM 1287 C C . LYS A 1 157 ? 4.812 7.82 -26.453 1 54.25 157 LYS A C 1
ATOM 1289 O O . LYS A 1 157 ? 4.473 7.719 -27.641 1 54.25 157 LYS A O 1
ATOM 1294 N N . ASN A 1 158 ? 5.422 6.938 -25.781 1 47.12 158 ASN A N 1
ATOM 1295 C CA . ASN A 1 158 ? 5.766 5.688 -26.453 1 47.12 158 ASN A CA 1
ATOM 1296 C C . ASN A 1 158 ? 4.523 4.867 -26.781 1 47.12 158 ASN A C 1
ATOM 1298 O O . ASN A 1 158 ? 4.445 4.254 -27.859 1 47.12 158 ASN A O 1
ATOM 1302 N N . LYS A 1 159 ? 3.596 4.965 -25.984 1 49.47 159 LYS A N 1
ATOM 1303 C CA . LYS A 1 159 ? 2.307 4.32 -26.219 1 49.47 159 LYS A CA 1
ATOM 1304 C C . LYS A 1 159 ? 1.547 5.004 -27.344 1 49.47 159 LYS A C 1
ATOM 1306 O O . LYS A 1 159 ? 0.939 4.336 -28.188 1 49.47 159 LYS A O 1
ATOM 1311 N N . GLU A 1 160 ? 1.544 6.238 -27.312 1 54.38 160 GLU A N 1
ATOM 1312 C CA . GLU A 1 160 ? 0.943 7.02 -28.391 1 54.38 160 GLU A CA 1
ATOM 1313 C C . GLU A 1 160 ? 1.652 6.762 -29.719 1 54.38 160 GLU A C 1
ATOM 1315 O O . GLU A 1 160 ? 1.007 6.652 -30.766 1 54.38 160 GLU A O 1
ATOM 1320 N N . ALA A 1 161 ? 2.861 6.695 -29.625 1 48.38 161 ALA A N 1
ATOM 1321 C CA . ALA A 1 161 ? 3.646 6.434 -30.828 1 48.38 161 ALA A CA 1
ATOM 1322 C C . ALA A 1 161 ? 3.395 5.023 -31.359 1 48.38 161 ALA A C 1
ATOM 1324 O O . ALA A 1 161 ? 3.307 4.812 -32.562 1 48.38 161 ALA A O 1
ATOM 1325 N N . LYS A 1 162 ? 3.336 4.168 -30.516 1 52.22 162 LYS A N 1
ATOM 1326 C CA . LYS A 1 162 ? 3.061 2.787 -30.906 1 52.22 162 LYS A CA 1
ATOM 1327 C C . LYS A 1 162 ? 1.65 2.645 -31.469 1 52.22 162 LYS A C 1
ATOM 1329 O O . LYS A 1 162 ? 1.432 1.903 -32.438 1 52.22 162 LYS A O 1
ATOM 1334 N N . GLN A 1 163 ? 0.752 3.293 -30.844 1 49.94 163 GLN A N 1
ATOM 1335 C CA . GLN A 1 163 ? -0.606 3.33 -31.375 1 49.94 163 GLN A CA 1
ATOM 1336 C C . GLN A 1 163 ? -0.646 4.023 -32.719 1 49.94 163 GLN A C 1
ATOM 1338 O O . GLN A 1 163 ? -1.397 3.617 -33.625 1 49.94 163 GLN A O 1
ATOM 1343 N N . SER A 1 164 ? 0.091 5.043 -32.75 1 54.56 164 SER A N 1
ATOM 1344 C CA . SER A 1 164 ? 0.193 5.754 -34.031 1 54.56 164 SER A CA 1
ATOM 1345 C C . SER A 1 164 ? 0.946 4.926 -35.062 1 54.56 164 SER A C 1
ATOM 1347 O O . SER A 1 164 ? 0.59 4.926 -36.25 1 54.56 164 SER A O 1
ATOM 1349 N N . GLY A 1 165 ? 1.952 4.27 -34.531 1 48.81 165 GLY A N 1
ATOM 1350 C CA . GLY A 1 165 ? 2.717 3.432 -35.438 1 48.81 165 GLY A CA 1
ATOM 1351 C C . GLY A 1 165 ? 1.946 2.219 -35.938 1 48.81 165 GLY A C 1
ATOM 1352 O O . GLY A 1 165 ? 2.111 1.787 -37.062 1 48.81 165 GLY A O 1
ATOM 1353 N N . ASP A 1 166 ? 1.177 1.646 -35.031 1 49.12 166 ASP A N 1
ATOM 1354 C CA . ASP A 1 166 ? 0.325 0.535 -35.469 1 49.12 166 ASP A CA 1
ATOM 1355 C C . ASP A 1 166 ? -0.708 0.989 -36.469 1 49.12 166 ASP A C 1
ATOM 1357 O O . ASP A 1 166 ? -1.097 0.217 -37.375 1 49.12 166 ASP A O 1
ATOM 1361 N N . SER A 1 167 ? -1.092 2.189 -36.312 1 47.75 167 SER A N 1
ATOM 1362 C CA . SER A 1 167 ? -2.01 2.729 -37.312 1 47.75 167 SER A CA 1
ATOM 1363 C C . SER A 1 167 ? -1.346 2.822 -38.656 1 47.75 167 SER A C 1
ATOM 1365 O O . SER A 1 167 ? -1.999 2.631 -39.688 1 47.75 167 SER A O 1
ATOM 1367 N N . ASP A 1 168 ? -0.12 3.111 -38.625 1 45.12 168 ASP A N 1
ATOM 1368 C CA . ASP A 1 168 ? 0.562 3.254 -39.906 1 45.12 168 ASP A CA 1
ATOM 1369 C C . ASP A 1 168 ? 0.822 1.892 -40.562 1 45.12 168 ASP A C 1
ATOM 1371 O O . ASP A 1 168 ? 0.837 1.769 -41.781 1 45.12 168 ASP A O 1
ATOM 1375 N N . ILE A 1 169 ? 0.966 0.906 -39.75 1 44.97 169 ILE A N 1
ATOM 1376 C CA . ILE A 1 169 ? 1.233 -0.411 -40.312 1 44.97 169 ILE A CA 1
ATOM 1377 C C . ILE A 1 169 ? -0.031 -0.954 -40.969 1 44.97 169 ILE A C 1
ATOM 1379 O O . ILE A 1 169 ? 0.038 -1.596 -42.031 1 44.97 169 ILE A O 1
ATOM 1383 N N . PHE A 1 170 ? -1.126 -0.598 -40.438 1 45.31 170 PHE A N 1
ATOM 1384 C CA . PHE A 1 170 ? -2.365 -1.07 -41.031 1 45.31 170 PHE A CA 1
ATOM 1385 C C . PHE A 1 170 ? -2.594 -0.405 -42.406 1 45.31 170 PHE A C 1
ATOM 1387 O O . PHE A 1 170 ? -3.146 -1.019 -43.312 1 45.31 170 PHE A O 1
ATOM 1394 N N . HIS A 1 171 ? -2.066 0.778 -42.469 1 47.72 171 HIS A N 1
ATOM 1395 C CA . HIS A 1 171 ? -2.273 1.425 -43.781 1 47.72 171 HIS A CA 1
ATOM 1396 C C . HIS A 1 171 ? -1.368 0.825 -44.844 1 47.72 171 HIS A C 1
ATOM 1398 O O . HIS A 1 171 ? -1.688 0.875 -46.031 1 47.72 171 HIS A O 1
ATOM 1404 N N . SER A 1 172 ? -0.225 0.401 -44.281 1 45.12 172 SER A N 1
ATOM 1405 C CA . SER A 1 172 ? 0.687 -0.066 -45.344 1 45.12 172 SER A CA 1
ATOM 1406 C C . SER A 1 172 ? 0.26 -1.428 -45.875 1 45.12 172 SER A C 1
ATOM 1408 O O . SER A 1 172 ? 0.593 -1.785 -47 1 45.12 172 SER A O 1
ATOM 1410 N N . LEU A 1 173 ? -0.428 -2.211 -45 1 42.25 173 LEU A N 1
ATOM 1411 C CA . LEU A 1 173 ? -0.791 -3.525 -45.5 1 42.25 173 LEU A CA 1
ATOM 1412 C C . LEU A 1 173 ? -1.978 -3.426 -46.469 1 42.25 173 LEU A C 1
ATOM 1414 O O . LEU A 1 173 ? -2.266 -4.367 -47.188 1 42.25 173 LEU A O 1
ATOM 1418 N N . GLU A 1 174 ? -2.719 -2.305 -46.312 1 39.44 174 GLU A N 1
ATOM 1419 C CA . GLU A 1 174 ? -3.865 -2.242 -47.219 1 39.44 174 GLU A CA 1
ATOM 1420 C C . GLU A 1 174 ? -3.469 -1.667 -48.594 1 39.44 174 GLU A C 1
ATOM 1422 O O . GLU A 1 174 ? -4.266 -1.678 -49.531 1 39.44 174 GLU A O 1
ATOM 1427 N N . SER A 1 175 ? -2.174 -1.241 -48.656 1 36.22 175 SER A N 1
ATOM 1428 C CA . SER A 1 175 ? -1.885 -0.881 -50.062 1 36.22 175 SER A CA 1
ATOM 1429 C C . SER A 1 175 ? -1.271 -2.051 -50.812 1 36.22 175 SER A C 1
ATOM 1431 O O . SER A 1 175 ? -0.526 -2.85 -50.25 1 36.22 175 SER A O 1
ATOM 1433 N N . MET B 1 1 ? 19.828 6.773 -15.617 1 24.03 1 MET B N 1
ATOM 1434 C CA . MET B 1 1 ? 19.156 7.809 -14.836 1 24.03 1 MET B CA 1
ATOM 1435 C C . MET B 1 1 ? 18.219 7.191 -13.805 1 24.03 1 MET B C 1
ATOM 1437 O O . MET B 1 1 ? 17.328 6.41 -14.156 1 24.03 1 MET B O 1
ATOM 1441 N N . GLU B 1 2 ? 18.688 6.984 -12.594 1 29.48 2 GLU B N 1
ATOM 1442 C CA . GLU B 1 2 ? 18.109 6.254 -11.469 1 29.48 2 GLU B CA 1
ATOM 1443 C C . GLU B 1 2 ? 16.766 6.836 -11.055 1 29.48 2 GLU B C 1
ATOM 1445 O O . GLU B 1 2 ? 16.672 8.023 -10.75 1 29.48 2 GLU B O 1
ATOM 1450 N N . THR B 1 3 ? 15.734 6.664 -11.766 1 33.94 3 THR B N 1
ATOM 1451 C CA . THR B 1 3 ? 14.391 7.113 -11.438 1 33.94 3 THR B CA 1
ATOM 1452 C C . THR B 1 3 ? 14.188 7.152 -9.922 1 33.94 3 THR B C 1
ATOM 1454 O O . THR B 1 3 ? 14.25 6.117 -9.258 1 33.94 3 THR B O 1
ATOM 1457 N N . ALA B 1 4 ? 14.719 8.203 -9.336 1 36.31 4 ALA B N 1
ATOM 1458 C CA . ALA B 1 4 ? 14.609 8.312 -7.887 1 36.31 4 ALA B CA 1
ATOM 1459 C C . ALA B 1 4 ? 13.188 8.016 -7.422 1 36.31 4 ALA B C 1
ATOM 1461 O O . ALA B 1 4 ? 12.242 8.711 -7.809 1 36.31 4 ALA B O 1
ATOM 1462 N N . VAL B 1 5 ? 12.688 6.941 -7.449 1 42.06 5 VAL B N 1
ATOM 1463 C CA . VAL B 1 5 ? 11.422 6.465 -6.891 1 42.06 5 VAL B CA 1
ATOM 1464 C C . VAL B 1 5 ? 11.172 7.125 -5.539 1 42.06 5 VAL B C 1
ATOM 1466 O O . VAL B 1 5 ? 12.047 7.105 -4.664 1 42.06 5 VAL B O 1
ATOM 1469 N N . GLN B 1 6 ? 10.727 8.453 -5.566 1 47.72 6 GLN B N 1
ATOM 1470 C CA . GLN B 1 6 ? 10.352 8.977 -4.262 1 47.72 6 GLN B CA 1
ATOM 1471 C C . GLN B 1 6 ? 9.789 7.875 -3.363 1 47.72 6 GLN B C 1
ATOM 1473 O O . GLN B 1 6 ? 9.07 6.992 -3.834 1 47.72 6 GLN B O 1
ATOM 1478 N N . PRO B 1 7 ? 10.523 7.871 -2.268 1 52.66 7 PRO B N 1
ATOM 1479 C CA . PRO B 1 7 ? 10.102 6.781 -1.382 1 52.66 7 PRO B CA 1
ATOM 1480 C C . PRO B 1 7 ? 8.633 6.871 -0.985 1 52.66 7 PRO B C 1
ATOM 1482 O O . PRO B 1 7 ? 8.172 7.93 -0.545 1 52.66 7 PRO B O 1
ATOM 1485 N N . CYS B 1 8 ? 7.566 6.664 -1.916 1 60.97 8 CYS B N 1
ATOM 1486 C CA . CYS B 1 8 ? 6.188 6.449 -1.496 1 60.97 8 CYS B CA 1
ATOM 1487 C C . CYS B 1 8 ? 6.016 5.074 -0.867 1 60.97 8 CYS B C 1
ATOM 1489 O O . CYS B 1 8 ? 6.75 4.141 -1.195 1 60.97 8 CYS B O 1
ATOM 1491 N N . GLY B 1 9 ? 5.395 5.219 0.259 1 69.75 9 GLY B N 1
ATOM 1492 C CA . GLY B 1 9 ? 5.031 3.934 0.838 1 69.75 9 GLY B CA 1
ATOM 1493 C C . GLY B 1 9 ? 5.074 3.93 2.355 1 69.75 9 GLY B C 1
ATOM 1494 O O . GLY B 1 9 ? 4.914 4.977 2.988 1 69.75 9 GLY B O 1
ATOM 1495 N N . LEU B 1 10 ? 5.086 2.746 2.85 1 62.84 10 LEU B N 1
ATOM 1496 C CA . LEU B 1 10 ? 4.953 2.416 4.262 1 62.84 10 LEU B CA 1
ATOM 1497 C C . LEU B 1 10 ? 6.301 2.49 4.969 1 62.84 10 LEU B C 1
ATOM 1499 O O . LEU B 1 10 ? 7.301 1.968 4.469 1 62.84 10 LEU B O 1
ATOM 1503 N N . PHE B 1 11 ? 6.395 3.457 5.926 1 62.69 11 PHE B N 1
ATOM 1504 C CA . PHE B 1 11 ? 7.602 3.543 6.742 1 62.69 11 PHE B CA 1
ATOM 1505 C C . PHE B 1 11 ? 7.293 3.225 8.195 1 62.69 11 PHE B C 1
ATOM 1507 O O . PHE B 1 11 ? 6.207 3.537 8.695 1 62.69 11 PHE B O 1
ATOM 1514 N N . VAL B 1 12 ? 7.898 2.092 8.789 1 55.59 12 VAL B N 1
ATOM 1515 C CA . VAL B 1 12 ? 7.762 1.889 10.227 1 55.59 12 VAL B CA 1
ATOM 1516 C C . VAL B 1 12 ? 8.758 2.771 10.969 1 55.59 12 VAL B C 1
ATOM 1518 O O . VAL B 1 12 ? 9.875 3 10.492 1 55.59 12 VAL B O 1
ATOM 1521 N N . TYR B 1 13 ? 8.062 3.553 11.781 1 51.53 13 TYR B N 1
ATOM 1522 C CA . TYR B 1 13 ? 8.953 4.25 12.695 1 51.53 13 TYR B CA 1
ATOM 1523 C C . TYR B 1 13 ? 10.016 3.309 13.242 1 51.53 13 TYR B C 1
ATOM 1525 O O . TYR B 1 13 ? 9.727 2.156 13.57 1 51.53 13 TYR B O 1
ATOM 1533 N N . PRO B 1 14 ? 11.258 3.553 12.922 1 48.31 14 PRO B N 1
ATOM 1534 C CA . PRO B 1 14 ? 12.234 2.707 13.617 1 48.31 14 PRO B CA 1
ATOM 1535 C C . PRO B 1 14 ? 11.828 2.42 15.062 1 48.31 14 PRO B C 1
ATOM 1537 O O . PRO B 1 14 ? 11.102 3.209 15.672 1 48.31 14 PRO B O 1
ATOM 1540 N N . GLU B 1 15 ? 11.719 1.079 15.422 1 48.5 15 GLU B N 1
ATOM 1541 C CA . GLU B 1 15 ? 11.555 0.765 16.844 1 48.5 15 GLU B CA 1
ATOM 1542 C C . GLU B 1 15 ? 12 1.93 17.719 1 48.5 15 GLU B C 1
ATOM 1544 O O . GLU B 1 15 ? 11.438 2.16 18.781 1 48.5 15 GLU B O 1
ATOM 1549 N N . TYR B 1 16 ? 13.117 2.531 17.438 1 43.31 16 TYR B N 1
ATOM 1550 C CA . TYR B 1 16 ? 13.617 3.674 18.203 1 43.31 16 TYR B CA 1
ATOM 1551 C C . TYR B 1 16 ? 13.289 4.98 17.484 1 43.31 16 TYR B C 1
ATOM 1553 O O . TYR B 1 16 ? 13.367 5.07 16.266 1 43.31 16 TYR B O 1
ATOM 1561 N N . GLY B 1 17 ? 12.32 5.773 18.016 1 45.06 17 GLY B N 1
ATOM 1562 C CA . GLY B 1 17 ? 12.031 7.109 17.516 1 45.06 17 GLY B CA 1
ATOM 1563 C C . GLY B 1 17 ? 13.227 7.762 16.844 1 45.06 17 GLY B C 1
ATOM 1564 O O . GLY B 1 17 ? 14.367 7.348 17.047 1 45.06 17 GLY B O 1
ATOM 1565 N N . PHE B 1 18 ? 13.094 8.328 15.656 1 41.59 18 PHE B N 1
ATOM 1566 C CA . PHE B 1 18 ? 14.242 9.039 15.102 1 41.59 18 PHE B CA 1
ATO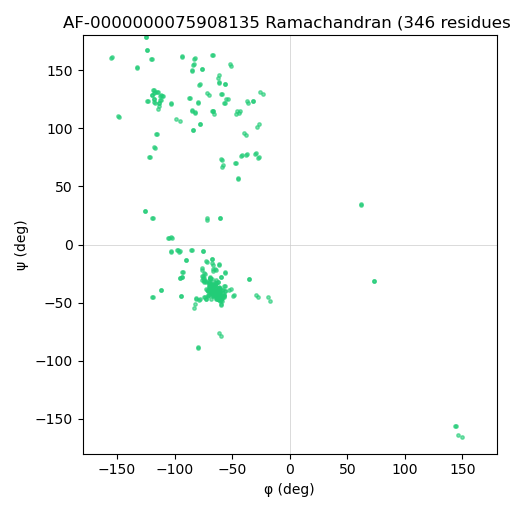M 1567 C C . PHE B 1 18 ? 15.109 9.617 16.219 1 41.59 18 PHE B C 1
ATOM 1569 O O . PHE B 1 18 ? 16.328 9.766 16.047 1 41.59 18 PHE B O 1
ATOM 1576 N N . ASP B 1 19 ? 14.625 10.203 17.234 1 39.88 19 ASP B N 1
ATOM 1577 C CA . ASP B 1 19 ? 15.406 10.695 18.359 1 39.88 19 ASP B CA 1
ATOM 1578 C C . ASP B 1 19 ? 15.93 9.539 19.219 1 39.88 19 ASP B C 1
ATOM 1580 O O . ASP B 1 19 ? 16.609 9.766 20.219 1 39.88 19 ASP B O 1
ATOM 1584 N N . GLY B 1 20 ? 16.047 8.406 18.828 1 40.56 20 GLY B N 1
ATOM 1585 C CA . GLY B 1 20 ? 16.562 7.379 19.703 1 40.56 20 GLY B CA 1
ATOM 1586 C C . GLY B 1 20 ? 15.586 6.957 20.781 1 40.56 20 GLY B C 1
ATOM 1587 O O . GLY B 1 20 ? 15.836 6 21.516 1 40.56 20 GLY B O 1
ATOM 1588 N N . LEU B 1 21 ? 14.75 7.766 21.281 1 39.91 21 LEU B N 1
ATOM 1589 C CA . LEU B 1 21 ? 13.977 7.469 22.484 1 39.91 21 LEU B CA 1
ATOM 1590 C C . LEU B 1 21 ? 12.789 6.574 22.156 1 39.91 21 LEU B C 1
ATOM 1592 O O . LEU B 1 21 ? 12.523 5.605 22.875 1 39.91 21 LEU B O 1
ATOM 1596 N N . ILE B 1 22 ? 11.508 7.168 21.75 1 43.72 22 ILE B N 1
ATOM 1597 C CA . ILE B 1 22 ? 10.203 6.57 22.016 1 43.72 22 ILE B CA 1
ATOM 1598 C C . ILE B 1 22 ? 9.875 5.543 20.938 1 43.72 22 ILE B C 1
ATOM 1600 O O . ILE B 1 22 ? 9.914 5.855 19.75 1 43.72 22 ILE B O 1
ATOM 1604 N N . ALA B 1 23 ? 10.07 4.27 21.156 1 50.69 23 ALA B N 1
ATOM 1605 C CA . ALA B 1 23 ? 9.477 3.111 20.484 1 50.69 23 ALA B CA 1
ATOM 1606 C C . ALA B 1 23 ? 8.094 3.451 19.922 1 50.69 23 ALA B C 1
ATOM 1608 O O . ALA B 1 23 ? 7.195 3.85 20.672 1 50.69 23 ALA B O 1
ATOM 1609 N N . SER B 1 24 ? 7.898 4.215 18.812 1 60.31 24 SER B N 1
ATOM 1610 C CA . SER B 1 24 ? 6.562 4.648 18.406 1 60.31 24 SER B CA 1
ATOM 1611 C C . SER B 1 24 ? 5.695 3.463 18 1 60.31 24 SER B C 1
ATOM 1613 O O . SER B 1 24 ? 6.184 2.504 17.406 1 60.31 24 SER B O 1
ATOM 1615 N N . ASN B 1 25 ? 4.68 3.191 18.781 1 78.75 25 ASN B N 1
ATOM 1616 C CA . ASN B 1 25 ? 3.604 2.25 18.5 1 78.75 25 ASN B CA 1
ATOM 1617 C C . ASN B 1 25 ? 2.836 2.645 17.234 1 78.75 25 ASN B C 1
ATOM 1619 O O . ASN B 1 25 ? 1.663 2.297 17.078 1 78.75 25 ASN B O 1
ATOM 1623 N N . GLY B 1 26 ? 3.615 3.475 16.375 1 82.06 26 GLY B N 1
ATOM 1624 C CA . GLY B 1 26 ? 2.934 3.916 15.172 1 82.06 26 GLY B CA 1
ATOM 1625 C C . GLY B 1 26 ? 3.676 3.553 13.898 1 82.06 26 GLY B C 1
ATOM 1626 O O . GLY B 1 26 ? 4.785 3.016 13.953 1 82.06 26 GLY B O 1
ATOM 1627 N N . ILE B 1 27 ? 3.029 3.672 12.773 1 84 27 ILE B N 1
ATOM 1628 C CA . ILE B 1 27 ? 3.621 3.537 11.453 1 84 27 ILE B CA 1
ATOM 1629 C C . ILE B 1 27 ? 3.441 4.84 10.672 1 84 27 ILE B C 1
ATOM 1631 O O . ILE B 1 27 ? 2.668 5.711 11.078 1 84 27 ILE B O 1
ATOM 1635 N N . VAL B 1 28 ? 4.27 5.004 9.648 1 84.69 28 VAL B N 1
ATOM 1636 C CA . VAL B 1 28 ? 4.156 6.164 8.773 1 84.69 28 VAL B CA 1
ATOM 1637 C C . VAL B 1 28 ? 3.844 5.711 7.348 1 84.69 28 VAL B C 1
ATOM 1639 O O . VAL B 1 28 ? 4.477 4.785 6.832 1 84.69 28 VAL B O 1
ATOM 1642 N N . GLU B 1 29 ? 2.814 6.227 6.82 1 86.19 29 GLU B N 1
ATOM 1643 C CA . GLU B 1 29 ? 2.475 6.027 5.414 1 86.19 29 GLU B CA 1
ATOM 1644 C C . GLU B 1 29 ? 2.568 7.336 4.633 1 86.19 29 GLU B C 1
ATOM 1646 O O . GLU B 1 29 ? 1.913 8.32 4.98 1 86.19 29 GLU B O 1
ATOM 1651 N N . VAL B 1 30 ? 3.418 7.328 3.602 1 86.94 30 VAL B N 1
ATOM 1652 C CA . VAL B 1 30 ? 3.65 8.547 2.832 1 86.94 30 VAL B CA 1
ATOM 1653 C C . VAL B 1 30 ? 3.045 8.398 1.438 1 86.94 30 VAL B C 1
ATOM 1655 O O . VAL B 1 30 ? 3.264 7.391 0.762 1 86.94 30 VAL B O 1
ATOM 1658 N N . LYS B 1 31 ? 2.234 9.367 1.072 1 85.88 31 LYS B N 1
ATOM 1659 C CA . LYS B 1 31 ? 1.69 9.461 -0.279 1 85.88 31 LYS B CA 1
ATOM 1660 C C . LYS B 1 31 ? 2.209 10.703 -0.997 1 85.88 31 LYS B C 1
ATOM 1662 O O . LYS B 1 31 ? 2.178 11.805 -0.443 1 85.88 31 LYS B O 1
ATOM 1667 N N . CYS B 1 32 ? 2.676 10.508 -2.189 1 85.25 32 CYS B N 1
ATOM 1668 C CA . CYS B 1 32 ? 3.156 11.602 -3.025 1 85.25 32 CYS B CA 1
ATOM 1669 C C . CYS B 1 32 ? 2.326 11.719 -4.297 1 85.25 32 CYS B C 1
ATOM 1671 O O . CYS B 1 32 ? 2.77 11.32 -5.375 1 85.25 32 CYS B O 1
ATOM 1673 N N . PRO B 1 33 ? 1.207 12.43 -4.105 1 87.56 33 PRO B N 1
ATOM 1674 C CA . PRO B 1 33 ? 0.339 12.562 -5.277 1 87.56 33 PRO B CA 1
ATOM 1675 C C . PRO B 1 33 ? 0.973 13.398 -6.387 1 87.56 33 PRO B C 1
ATOM 1677 O O . PRO B 1 33 ? 1.132 14.617 -6.238 1 87.56 33 PRO B O 1
ATOM 1680 N N . PHE B 1 34 ? 1.202 12.781 -7.418 1 82.25 34 PHE B N 1
ATOM 1681 C CA . PHE B 1 34 ? 1.864 13.453 -8.531 1 82.25 34 PHE B CA 1
ATOM 1682 C C . PHE B 1 34 ? 0.993 14.57 -9.086 1 82.25 34 PHE B C 1
ATOM 1684 O O . PHE B 1 34 ? 1.494 15.641 -9.422 1 82.25 34 PHE B O 1
ATOM 1691 N N . THR B 1 35 ? -0.274 14.305 -9.211 1 88.88 35 THR B N 1
ATOM 1692 C CA . THR B 1 35 ? -1.193 15.266 -9.805 1 88.88 35 THR B CA 1
ATOM 1693 C C . THR B 1 35 ? -1.341 16.5 -8.922 1 88.88 35 THR B C 1
ATOM 1695 O O . THR B 1 35 ? -1.838 17.531 -9.367 1 88.88 35 THR B O 1
ATOM 1698 N N . ALA B 1 36 ? -0.952 16.406 -7.66 1 91.25 36 ALA B N 1
ATOM 1699 C CA . ALA B 1 36 ? -1.091 17.516 -6.711 1 91.25 36 ALA B CA 1
ATOM 1700 C C . ALA B 1 36 ? 0.269 17.953 -6.18 1 91.25 36 ALA B C 1
ATOM 1702 O O . ALA B 1 36 ? 0.361 18.531 -5.098 1 91.25 36 ALA B O 1
ATOM 1703 N N . LYS B 1 37 ? 1.244 17.656 -6.934 1 88.44 37 LYS B N 1
ATOM 1704 C CA . LYS B 1 37 ? 2.611 17.859 -6.461 1 88.44 37 LYS B CA 1
ATOM 1705 C C . LYS B 1 37 ? 2.865 19.328 -6.113 1 88.44 37 LYS B C 1
ATOM 1707 O O . LYS B 1 37 ? 3.697 19.625 -5.254 1 88.44 37 LYS B O 1
ATOM 1712 N N . ASP B 1 38 ? 2.221 20.234 -6.707 1 93.12 38 ASP B N 1
ATOM 1713 C CA . ASP B 1 38 ? 2.5 21.656 -6.527 1 93.12 38 ASP B CA 1
ATOM 1714 C C . ASP B 1 38 ? 1.434 22.312 -5.66 1 93.12 38 ASP B C 1
ATOM 1716 O O . ASP B 1 38 ? 1.438 23.547 -5.488 1 93.12 38 ASP B O 1
ATOM 1720 N N . MET B 1 39 ? 0.552 21.609 -5.125 1 94.69 39 MET B N 1
ATOM 1721 C CA . MET B 1 39 ? -0.478 22.125 -4.227 1 94.69 39 MET B CA 1
ATOM 1722 C C . MET B 1 39 ? 0.049 22.234 -2.801 1 94.69 39 MET B C 1
ATOM 1724 O O . MET B 1 39 ? 1.034 21.594 -2.447 1 94.69 39 MET B O 1
ATOM 1728 N N . GLU B 1 40 ? -0.633 23.172 -2.113 1 95.81 40 GLU B N 1
ATOM 1729 C CA . GLU B 1 40 ? -0.398 23.109 -0.673 1 95.81 40 GLU B CA 1
ATOM 1730 C C . GLU B 1 40 ? -0.722 21.734 -0.106 1 95.81 40 GLU B C 1
ATOM 1732 O O . GLU B 1 40 ? -1.731 21.125 -0.471 1 95.81 40 GLU B O 1
ATOM 1737 N N . PRO B 1 41 ? 0.158 21.25 0.805 1 94 41 PRO B N 1
ATOM 1738 C CA . PRO B 1 41 ? -0.008 19.875 1.284 1 94 41 PRO B CA 1
ATOM 1739 C C . PRO B 1 41 ? -1.392 19.625 1.879 1 94 41 PRO B C 1
ATOM 1741 O O . PRO B 1 41 ? -1.977 18.562 1.658 1 94 41 PRO B O 1
ATOM 1744 N N . SER B 1 42 ? -1.899 20.578 2.613 1 95.44 42 SER B N 1
ATOM 1745 C CA . SER B 1 42 ? -3.23 20.406 3.188 1 95.44 42 SER B CA 1
ATOM 1746 C C . SER B 1 42 ? -4.293 20.312 2.1 1 95.44 42 SER B C 1
ATOM 1748 O O . SER B 1 42 ? -5.246 19.547 2.219 1 95.44 42 SER B O 1
ATOM 1750 N N . GLU B 1 43 ? -4.109 21.125 1.106 1 96.06 43 GLU B N 1
ATOM 1751 C CA . GLU B 1 43 ? -5.043 21.094 -0.013 1 96.06 43 GLU B CA 1
ATOM 1752 C C . GLU B 1 43 ? -4.957 19.766 -0.764 1 96.06 43 GLU B C 1
ATOM 1754 O O . GLU B 1 43 ? -5.98 19.203 -1.161 1 96.06 43 GLU B O 1
ATOM 1759 N N . ALA B 1 44 ? -3.779 19.297 -0.947 1 95 44 ALA B N 1
ATOM 1760 C CA . ALA B 1 44 ? -3.58 18 -1.582 1 95 44 ALA B CA 1
ATOM 1761 C C . ALA B 1 44 ? -4.23 16.875 -0.768 1 95 44 ALA B C 1
ATOM 1763 O O . ALA B 1 44 ? -4.848 15.969 -1.328 1 95 44 ALA B O 1
ATOM 1764 N N . ALA B 1 45 ? -4.145 17.016 0.537 1 96.5 45 ALA B N 1
ATOM 1765 C CA . ALA B 1 45 ? -4.695 15.992 1.424 1 96.5 45 ALA B CA 1
ATOM 1766 C C . ALA B 1 45 ? -6.223 15.977 1.358 1 96.5 45 ALA B C 1
ATOM 1768 O O . ALA B 1 45 ? -6.848 14.93 1.54 1 96.5 45 ALA B O 1
ATOM 1769 N N . LYS B 1 46 ? -6.805 17.094 1.085 1 96.5 46 LYS B N 1
ATOM 1770 C CA . LYS B 1 46 ? -8.258 17.203 1.016 1 96.5 46 LYS B CA 1
ATOM 1771 C C . LYS B 1 46 ? -8.82 16.359 -0.126 1 96.5 46 LYS B C 1
ATOM 1773 O O . LYS B 1 46 ? -10.008 16.016 -0.13 1 96.5 46 LYS B O 1
ATOM 1778 N N . LYS B 1 47 ? -7.98 16.078 -1.065 1 94.19 47 LYS B N 1
ATOM 1779 C CA . LYS B 1 47 ? -8.406 15.258 -2.191 1 94.19 47 LYS B CA 1
ATOM 1780 C C . LYS B 1 47 ? -8.836 13.867 -1.726 1 94.19 47 LYS B C 1
ATOM 1782 O O . LYS B 1 47 ? -9.539 13.156 -2.445 1 94.19 47 LYS B O 1
ATOM 1787 N N . TYR B 1 48 ? -8.422 13.539 -0.506 1 94.81 48 TYR B N 1
ATOM 1788 C CA . TYR B 1 48 ? -8.734 12.211 0.008 1 94.81 48 TYR B CA 1
ATOM 1789 C C . TYR B 1 48 ? -9.891 12.273 1 1 94.81 48 TYR B C 1
ATOM 1791 O O . TYR B 1 48 ? -10.195 11.281 1.667 1 94.81 48 TYR B O 1
ATOM 1799 N N . ASN B 1 49 ? -10.469 13.477 1.116 1 94.75 49 ASN B N 1
ATOM 1800 C CA . ASN B 1 49 ? -11.672 13.609 1.925 1 94.75 49 ASN B CA 1
ATOM 1801 C C . ASN B 1 49 ? -12.852 12.875 1.299 1 94.75 49 ASN B C 1
ATOM 1803 O O . ASN B 1 49 ? -12.828 12.555 0.109 1 94.75 49 ASN B O 1
ATOM 1807 N N . GLN B 1 50 ? -13.828 12.688 2.209 1 90.81 50 GLN B N 1
ATOM 1808 C CA . GLN B 1 50 ? -15.109 12.289 1.635 1 90.81 50 GLN B CA 1
ATOM 1809 C C . GLN B 1 50 ? -15.641 13.367 0.69 1 90.81 50 GLN B C 1
ATOM 1811 O O . GLN B 1 50 ? -15.453 14.562 0.929 1 90.81 50 GLN B O 1
ATOM 1816 N N . ARG B 1 51 ? -16.281 12.953 -0.313 1 86.69 51 ARG B N 1
ATOM 1817 C CA . ARG B 1 51 ? -16.797 13.867 -1.337 1 86.69 51 ARG B CA 1
ATOM 1818 C C . ARG B 1 51 ? -17.625 14.977 -0.716 1 86.69 51 ARG B C 1
ATOM 1820 O O . ARG B 1 51 ? -17.547 16.125 -1.138 1 86.69 51 ARG B O 1
ATOM 1827 N N . SER B 1 52 ? -18.375 14.641 0.252 1 88 52 SER B N 1
ATOM 1828 C CA . SER B 1 52 ? -19.266 15.602 0.893 1 88 52 SER B CA 1
ATOM 1829 C C . SER B 1 52 ? -18.5 16.547 1.803 1 88 52 SER B C 1
ATOM 1831 O O . SER B 1 52 ? -19.062 17.516 2.322 1 88 52 SER B O 1
ATOM 1833 N N . GLN B 1 53 ? -17.203 16.312 1.985 1 87.94 53 GLN B N 1
ATOM 1834 C CA . GLN B 1 53 ? -16.422 17.062 2.947 1 87.94 53 GLN B CA 1
ATOM 1835 C C . GLN B 1 53 ? -15.195 17.688 2.285 1 87.94 53 GLN B C 1
ATOM 1837 O O . GLN B 1 53 ? -14.148 17.844 2.922 1 87.94 53 GLN B O 1
ATOM 1842 N N . VAL B 1 54 ? -15.359 17.953 1.033 1 84.06 54 VAL B N 1
ATOM 1843 C CA . VAL B 1 54 ? -14.211 18.391 0.254 1 84.06 54 VAL B CA 1
ATOM 1844 C C . VAL B 1 54 ? -13.75 19.766 0.739 1 84.06 54 VAL B C 1
ATOM 1846 O O . VAL B 1 54 ? -12.57 20.094 0.629 1 84.06 54 VAL B O 1
ATOM 1849 N N . HIS B 1 55 ? -14.594 20.516 1.402 1 89.12 55 HIS B N 1
ATOM 1850 C CA . HIS B 1 55 ? -14.242 21.859 1.836 1 89.12 55 HIS B CA 1
ATOM 1851 C C . HIS B 1 55 ? -13.805 21.875 3.297 1 89.12 55 HIS B C 1
ATOM 1853 O O . HIS B 1 55 ? -13.391 22.906 3.816 1 89.12 55 HIS B O 1
ATOM 1859 N N . GLU B 1 56 ? -13.883 20.797 3.947 1 92.38 56 GLU B N 1
ATOM 1860 C CA . GLU B 1 56 ? -13.484 20.641 5.344 1 92.38 56 GLU B CA 1
ATOM 1861 C C . GLU B 1 56 ? -11.984 20.406 5.465 1 92.38 56 GLU B C 1
ATOM 1863 O O . GLU B 1 56 ? -11.312 20.141 4.469 1 92.38 56 GLU B O 1
ATOM 1868 N N . PRO B 1 57 ? -11.453 20.641 6.582 1 95.12 57 PRO B N 1
ATOM 1869 C CA . PRO B 1 57 ? -10.047 20.281 6.785 1 95.12 57 PRO B CA 1
ATOM 1870 C C . PRO B 1 57 ? -9.734 18.844 6.391 1 95.12 57 PRO B C 1
ATOM 1872 O O . PRO B 1 57 ? -10.633 18 6.336 1 95.12 57 PRO B O 1
ATOM 1875 N N . PRO B 1 58 ? -8.516 18.609 6.039 1 96.25 58 PRO B N 1
ATOM 1876 C CA . PRO B 1 58 ? -8.141 17.281 5.566 1 96.25 58 PRO B CA 1
ATOM 1877 C C . PRO B 1 58 ? -8.523 16.172 6.543 1 96.25 58 PRO B C 1
ATOM 1879 O O . PRO B 1 58 ? -8.188 16.234 7.727 1 96.25 58 PRO B O 1
ATOM 1882 N N . LYS B 1 59 ? -9.242 15.234 6.07 1 97.06 59 LYS B N 1
ATOM 1883 C CA . LYS B 1 59 ? -9.617 14.016 6.785 1 97.06 59 LYS B CA 1
ATOM 1884 C C . LYS B 1 59 ? -9.766 12.836 5.824 1 97.06 59 LYS B C 1
ATOM 1886 O O . LYS B 1 59 ? -10.719 12.781 5.047 1 97.06 59 LYS B O 1
ATOM 1891 N N . LEU B 1 60 ? -8.859 11.938 5.918 1 96.62 60 LEU B N 1
ATOM 1892 C CA . LEU B 1 60 ? -8.875 10.789 5.012 1 96.62 60 LEU B CA 1
ATOM 1893 C C . LEU B 1 60 ? -10.211 10.055 5.102 1 96.62 60 LEU B C 1
ATOM 1895 O O . LEU B 1 60 ? -10.609 9.617 6.18 1 96.62 60 LEU B O 1
ATOM 1899 N N . SER B 1 61 ? -10.836 9.969 4.004 1 96 61 SER B N 1
ATOM 1900 C CA . SER B 1 61 ? -12.133 9.305 3.939 1 96 61 SER B CA 1
ATOM 1901 C C . SER B 1 61 ? -12.023 7.836 4.344 1 96 61 SER B C 1
ATOM 1903 O O . SER B 1 61 ? -11.109 7.133 3.902 1 96 61 SER B O 1
ATOM 1905 N N . ARG B 1 62 ? -12.961 7.309 5.086 1 93.94 62 ARG B N 1
ATOM 1906 C CA . ARG B 1 62 ? -12.992 5.926 5.539 1 93.94 62 ARG B CA 1
ATOM 1907 C C . ARG B 1 62 ? -13.328 4.977 4.395 1 93.94 62 ARG B C 1
ATOM 1909 O O . ARG B 1 62 ? -13.156 3.762 4.516 1 93.94 62 ARG B O 1
ATOM 1916 N N . SER B 1 63 ? -13.789 5.562 3.352 1 90.25 63 SER B N 1
ATOM 1917 C CA . SER B 1 63 ? -14.133 4.734 2.199 1 90.25 63 SER B CA 1
ATOM 1918 C C . SER B 1 63 ? -12.984 4.695 1.19 1 90.25 63 SER B C 1
ATOM 1920 O O . SER B 1 63 ? -13.039 3.951 0.211 1 90.25 63 SER B O 1
ATOM 1922 N N . HIS B 1 64 ? -12.023 5.457 1.455 1 90.56 64 HIS B N 1
ATOM 1923 C CA . HIS B 1 64 ? -10.898 5.52 0.531 1 90.56 64 HIS B CA 1
ATOM 1924 C C . HIS B 1 64 ? -10.008 4.289 0.668 1 90.56 64 HIS B C 1
ATOM 1926 O O . HIS B 1 64 ? -9.805 3.779 1.773 1 90.56 64 HIS B O 1
ATOM 1932 N N . ASN B 1 65 ? -9.375 3.928 -0.409 1 86 65 ASN B N 1
ATOM 1933 C CA . ASN B 1 65 ? -8.469 2.781 -0.402 1 86 65 ASN B CA 1
ATOM 1934 C C . ASN B 1 65 ? -7.293 3 0.545 1 86 65 ASN B C 1
ATOM 1936 O O . ASN B 1 65 ? -6.801 2.053 1.159 1 86 65 ASN B O 1
ATOM 1940 N N . TYR B 1 66 ? -6.898 4.27 0.652 1 89 66 TYR B N 1
ATOM 1941 C CA . TYR B 1 66 ? -5.781 4.566 1.543 1 89 66 TYR B CA 1
ATOM 1942 C C . TYR B 1 66 ? -6.137 4.238 2.988 1 89 66 TYR B C 1
ATOM 1944 O O . TYR B 1 66 ? -5.273 3.824 3.768 1 89 66 TYR B O 1
ATOM 1952 N N . PHE B 1 67 ? -7.395 4.43 3.312 1 92.25 67 PHE B N 1
ATOM 1953 C CA . PHE B 1 67 ? -7.816 4.113 4.672 1 92.25 67 PHE B CA 1
ATOM 1954 C C . PHE B 1 67 ? -7.773 2.609 4.914 1 92.25 67 PHE B C 1
ATOM 1956 O O . PHE B 1 67 ? -7.328 2.158 5.973 1 92.25 67 PHE B O 1
ATOM 1963 N N . TYR B 1 68 ? -8.188 1.843 4.004 1 87.5 68 TYR B N 1
ATOM 1964 C CA . TYR B 1 68 ? -8.125 0.388 4.094 1 87.5 68 TYR B CA 1
ATOM 1965 C C . TYR B 1 68 ? -6.684 -0.088 4.234 1 87.5 68 TYR B C 1
ATOM 1967 O O . TYR B 1 68 ? -6.391 -0.969 5.047 1 87.5 68 TYR B O 1
ATOM 1975 N N . GLN B 1 69 ? -5.824 0.518 3.455 1 84.31 69 GLN B N 1
ATOM 1976 C CA . GLN B 1 69 ? -4.41 0.167 3.51 1 84.31 69 GLN B CA 1
ATOM 1977 C C . GLN B 1 69 ? -3.824 0.462 4.887 1 84.31 69 GLN B C 1
ATOM 1979 O O . GLN B 1 69 ? -3.143 -0.384 5.473 1 84.31 69 GLN B O 1
ATOM 1984 N N . VAL B 1 70 ? -4.109 1.577 5.363 1 89.5 70 VAL B N 1
ATOM 1985 C CA . VAL B 1 70 ? -3.609 1.991 6.672 1 89.5 70 VAL B CA 1
ATOM 1986 C C . VAL B 1 70 ? -4.125 1.038 7.746 1 89.5 70 VAL B C 1
ATOM 1988 O O . VAL B 1 70 ? -3.35 0.547 8.57 1 89.5 70 VAL B O 1
ATOM 1991 N N . GLN B 1 71 ? -5.387 0.758 7.73 1 89.88 71 GLN B N 1
ATOM 1992 C CA . GLN B 1 71 ? -5.977 -0.102 8.75 1 89.88 71 GLN B CA 1
ATOM 1993 C C . GLN B 1 71 ? -5.441 -1.526 8.648 1 89.88 71 GLN B C 1
ATOM 1995 O O . GLN B 1 71 ? -5.219 -2.186 9.664 1 89.88 71 GLN B O 1
ATOM 2000 N N . GLY B 1 72 ? -5.293 -1.939 7.414 1 85.38 72 GLY B N 1
ATOM 2001 C CA . GLY B 1 72 ? -4.668 -3.24 7.23 1 85.38 72 GLY B CA 1
ATOM 2002 C C . GLY B 1 72 ? -3.273 -3.32 7.82 1 85.38 72 GLY B C 1
ATOM 2003 O O . GLY B 1 72 ? -2.951 -4.27 8.539 1 85.38 72 GLY B O 1
ATOM 2004 N N . GLN B 1 73 ? -2.494 -2.314 7.547 1 84.44 73 GLN B N 1
ATOM 2005 C CA . GLN B 1 73 ? -1.127 -2.262 8.047 1 84.44 73 GLN B CA 1
ATOM 2006 C C . GLN B 1 73 ? -1.104 -2.205 9.578 1 84.44 73 GLN B C 1
ATOM 2008 O O . GLN B 1 73 ? -0.294 -2.879 10.211 1 84.44 73 GLN B O 1
ATOM 2013 N N . LEU B 1 74 ? -1.934 -1.433 10.102 1 87.25 74 LEU B N 1
ATOM 2014 C CA . LEU B 1 74 ? -1.983 -1.299 11.555 1 87.25 74 LEU B CA 1
ATOM 2015 C C . LEU B 1 74 ? -2.359 -2.623 12.211 1 87.25 74 LEU B C 1
ATOM 2017 O O . LEU B 1 74 ? -1.784 -2.998 13.234 1 87.25 74 LEU B O 1
ATOM 2021 N N . HIS B 1 75 ? -3.236 -3.332 11.672 1 85.44 75 HIS B N 1
ATOM 2022 C CA . HIS B 1 75 ? -3.695 -4.586 12.266 1 85.44 75 HIS B CA 1
ATOM 2023 C C . HIS B 1 75 ? -2.641 -5.676 12.133 1 85.44 75 HIS B C 1
ATOM 2025 O O . HIS B 1 75 ? -2.416 -6.445 13.07 1 85.44 75 HIS B O 1
ATOM 2031 N N . ILE B 1 76 ? -1.996 -5.652 10.969 1 79.56 76 ILE B N 1
ATOM 2032 C CA . ILE B 1 76 ? -1.027 -6.723 10.758 1 79.56 76 ILE B CA 1
ATOM 2033 C C . ILE B 1 76 ? 0.221 -6.461 11.602 1 79.56 76 ILE B C 1
ATOM 2035 O O . ILE B 1 76 ? 0.87 -7.402 12.062 1 79.56 76 ILE B O 1
ATOM 2039 N N . THR B 1 77 ? 0.534 -5.246 11.805 1 79.5 77 THR B N 1
ATOM 2040 C CA . THR B 1 77 ? 1.735 -4.895 12.555 1 79.5 77 THR B CA 1
ATOM 2041 C C . THR B 1 77 ? 1.425 -4.77 14.047 1 79.5 77 THR B C 1
ATOM 2043 O O . THR B 1 77 ? 2.338 -4.684 14.867 1 79.5 77 THR B O 1
ATOM 2046 N N . LYS B 1 78 ? 0.129 -4.715 14.398 1 82.81 78 LYS B N 1
ATOM 2047 C CA . LYS B 1 78 ? -0.343 -4.543 15.766 1 82.81 78 LYS B CA 1
ATOM 2048 C C . LYS B 1 78 ? 0.13 -3.213 16.344 1 82.81 78 LYS B C 1
ATOM 2050 O O . LYS B 1 78 ? 0.512 -3.141 17.516 1 82.81 78 LYS B O 1
ATOM 2055 N N . ARG B 1 79 ? 0.196 -2.225 15.453 1 84.19 79 ARG B N 1
ATOM 2056 C CA . ARG B 1 79 ? 0.521 -0.867 15.875 1 84.19 79 ARG B CA 1
ATOM 2057 C C . ARG B 1 79 ? -0.745 -0.058 16.141 1 84.19 79 ARG B C 1
ATOM 2059 O O . ARG B 1 79 ? -1.828 -0.421 15.672 1 84.19 79 ARG B O 1
ATOM 2066 N N . SER B 1 80 ? -0.569 1.022 16.875 1 90.44 80 SER B N 1
ATOM 2067 C CA . SER B 1 80 ? -1.741 1.713 17.406 1 90.44 80 SER B CA 1
ATOM 2068 C C . SER B 1 80 ? -2.189 2.832 16.469 1 90.44 80 SER B C 1
ATOM 2070 O O . SER B 1 80 ? -3.371 3.186 16.438 1 90.44 80 SER B O 1
ATOM 2072 N N . PHE B 1 81 ? -1.204 3.369 15.711 1 91.62 81 PHE B N 1
ATOM 2073 C CA . PHE B 1 81 ? -1.593 4.5 14.875 1 91.62 81 PHE B CA 1
ATOM 2074 C C . PHE B 1 81 ? -0.666 4.629 13.672 1 91.62 81 PHE B C 1
ATOM 2076 O O . PHE B 1 81 ? 0.413 4.031 13.648 1 91.62 81 PHE B O 1
ATOM 2083 N N . CYS B 1 82 ? -1.148 5.328 12.695 1 90.62 82 CYS B N 1
ATOM 2084 C CA . CYS B 1 82 ? -0.4 5.66 11.484 1 90.62 82 CYS B CA 1
ATOM 2085 C C . CYS B 1 82 ? -0.342 7.168 11.273 1 90.62 82 CYS B C 1
ATOM 2087 O O . CYS B 1 82 ? -1.358 7.855 11.398 1 90.62 82 CYS B O 1
ATOM 2089 N N . HIS B 1 83 ? 0.853 7.711 11.172 1 88.12 83 HIS B N 1
ATOM 2090 C CA . HIS B 1 83 ? 0.955 9.039 10.586 1 88.12 83 HIS B CA 1
ATOM 2091 C C . HIS B 1 83 ? 0.847 8.977 9.062 1 88.12 83 HIS B C 1
ATOM 2093 O O . HIS B 1 83 ? 1.77 8.508 8.391 1 88.12 83 HIS B O 1
ATOM 2099 N N . PHE B 1 84 ? -0.306 9.352 8.57 1 91.56 84 PHE B N 1
ATOM 2100 C CA . PHE B 1 84 ? -0.557 9.438 7.133 1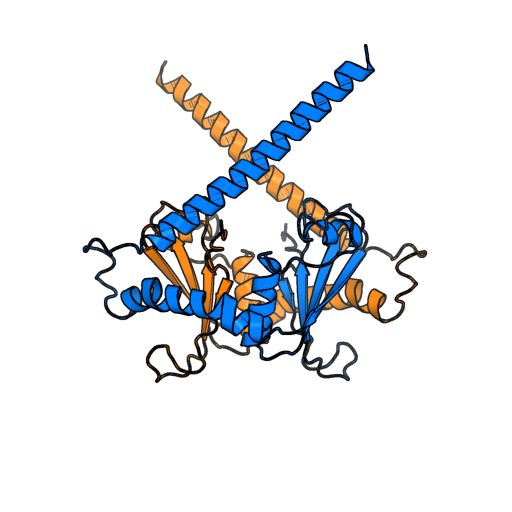 91.56 84 PHE B CA 1
ATOM 2101 C C . PHE B 1 84 ? -0.042 10.75 6.57 1 91.56 84 PHE B C 1
ATOM 2103 O O . PHE B 1 84 ? -0.594 11.812 6.859 1 91.56 84 PHE B O 1
ATOM 2110 N N . VAL B 1 85 ? 0.949 10.641 5.742 1 89.56 85 VAL B N 1
ATOM 2111 C CA . VAL B 1 85 ? 1.659 11.836 5.301 1 89.56 85 VAL B CA 1
ATOM 2112 C C . VAL B 1 85 ? 1.397 12.07 3.812 1 89.56 85 VAL B C 1
ATOM 2114 O O . VAL B 1 85 ? 1.568 11.164 2.994 1 89.56 85 VAL B O 1
ATOM 2117 N N . VAL B 1 86 ? 0.916 13.219 3.523 1 91.5 86 VAL B N 1
ATOM 2118 C CA . VAL B 1 86 ? 0.818 13.664 2.139 1 91.5 86 VAL B CA 1
ATOM 2119 C C . VAL B 1 86 ? 1.94 14.656 1.838 1 91.5 86 VAL B C 1
ATOM 2121 O O . VAL B 1 86 ? 2.068 15.688 2.508 1 91.5 86 VAL B O 1
ATOM 2124 N N . CYS B 1 87 ? 2.684 14.273 0.868 1 88.56 87 CYS B N 1
ATOM 2125 C CA . CYS B 1 87 ? 3.877 15.047 0.546 1 88.56 87 CYS B CA 1
ATOM 2126 C C . CYS B 1 87 ? 3.744 15.719 -0.817 1 88.56 87 CYS B C 1
ATOM 2128 O O . CYS B 1 87 ? 3.432 15.055 -1.81 1 88.56 87 CYS B O 1
ATOM 2130 N N . THR B 1 88 ? 3.979 17.016 -0.851 1 89.62 88 THR B N 1
ATOM 2131 C CA . THR B 1 88 ? 4.043 17.797 -2.078 1 89.62 88 THR B CA 1
ATOM 2132 C C . THR B 1 88 ? 5.375 18.547 -2.178 1 89.62 88 THR B C 1
ATOM 2134 O O . THR B 1 88 ? 6.242 18.391 -1.316 1 89.62 88 THR B O 1
ATOM 2137 N N . SER B 1 89 ? 5.551 19.25 -3.254 1 85.88 89 SER B N 1
ATOM 2138 C CA . SER B 1 89 ? 6.77 20.031 -3.406 1 85.88 89 SER B CA 1
ATOM 2139 C C . SER B 1 89 ? 6.816 21.188 -2.4 1 85.88 89 SER B C 1
ATOM 2141 O O . SER B 1 89 ? 7.871 21.797 -2.193 1 85.88 89 SER B O 1
ATOM 2143 N N . LYS B 1 90 ? 5.727 21.484 -1.752 1 89.94 90 LYS B N 1
ATOM 2144 C CA . LYS B 1 90 ? 5.633 22.625 -0.864 1 89.94 90 LYS B CA 1
ATOM 2145 C C . LYS B 1 90 ? 5.711 22.203 0.6 1 89.94 90 LYS B C 1
ATOM 2147 O O . LYS B 1 90 ? 5.734 23.062 1.495 1 89.94 90 LYS B O 1
ATOM 2152 N N . GLY B 1 91 ? 5.723 20.906 0.805 1 89.31 91 GLY B N 1
ATOM 2153 C CA . GLY B 1 91 ? 5.789 20.422 2.178 1 89.31 91 GLY B CA 1
ATOM 2154 C C . GLY B 1 91 ? 4.977 19.172 2.416 1 89.31 91 GLY B C 1
ATOM 2155 O O . GLY B 1 91 ? 4.809 18.344 1.507 1 89.31 91 GLY B O 1
ATOM 2156 N N . ILE B 1 92 ? 4.602 19.016 3.754 1 88.44 92 ILE B N 1
ATOM 2157 C CA . ILE B 1 92 ? 3.873 17.797 4.078 1 88.44 92 ILE B CA 1
ATOM 2158 C C . ILE B 1 92 ? 2.65 18.125 4.926 1 88.44 92 ILE B C 1
ATOM 2160 O O . ILE B 1 92 ? 2.6 19.188 5.566 1 88.44 92 ILE B O 1
ATOM 2164 N N . HIS B 1 93 ? 1.708 17.359 4.828 1 92.12 93 HIS B N 1
ATOM 2165 C CA . HIS B 1 93 ? 0.575 17.297 5.742 1 92.12 93 HIS B CA 1
ATOM 2166 C C . HIS B 1 93 ? 0.486 15.945 6.43 1 92.12 93 HIS B C 1
ATOM 2168 O O 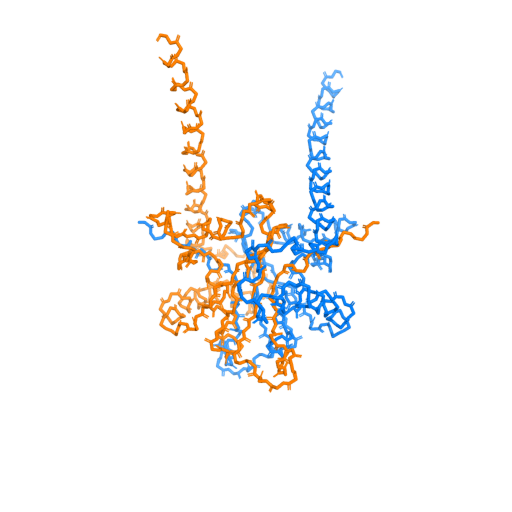. HIS B 1 93 ? 0.612 14.906 5.777 1 92.12 93 HIS B O 1
ATOM 2174 N N . VAL B 1 94 ? 0.293 16 7.77 1 89.62 94 VAL B N 1
ATOM 2175 C CA . VAL B 1 94 ? 0.27 14.758 8.523 1 89.62 94 VAL B CA 1
ATOM 2176 C C . VAL B 1 94 ? -1.08 14.602 9.219 1 89.62 94 VAL B C 1
ATOM 2178 O O . VAL B 1 94 ? -1.569 15.539 9.859 1 89.62 94 VAL B O 1
ATOM 2181 N N . GLN B 1 95 ? -1.664 13.484 9.023 1 93.75 95 GLN B N 1
ATOM 2182 C CA . GLN B 1 95 ? -2.848 13.07 9.766 1 93.75 95 GLN B CA 1
ATOM 2183 C C . GLN B 1 95 ? -2.566 11.812 10.586 1 93.75 95 GLN B C 1
ATOM 2185 O O . GLN B 1 95 ? -1.958 10.867 10.094 1 93.75 95 GLN B O 1
ATOM 2190 N N . ARG B 1 96 ? -2.955 11.898 11.82 1 91.62 96 ARG B N 1
ATOM 2191 C CA . ARG B 1 96 ? -2.854 10.695 12.648 1 91.62 96 ARG B CA 1
ATOM 2192 C C . ARG B 1 96 ? -4.109 9.844 12.523 1 91.62 96 ARG B C 1
ATOM 2194 O O . ARG B 1 96 ? -5.223 10.328 12.727 1 91.62 96 ARG B O 1
ATOM 2201 N N . ILE B 1 97 ? -3.918 8.617 12.188 1 94.88 97 ILE B N 1
ATOM 2202 C CA . ILE B 1 97 ? -5.02 7.672 12.039 1 94.88 97 ILE B CA 1
ATOM 2203 C C . ILE B 1 97 ? -4.863 6.543 13.055 1 94.88 97 ILE B C 1
ATOM 2205 O O . ILE B 1 97 ? -3.854 5.836 13.062 1 94.88 97 ILE B O 1
ATOM 2209 N N . GLU B 1 98 ? -5.852 6.359 13.883 1 96.5 98 GLU B N 1
ATOM 2210 C CA . GLU B 1 98 ? -5.809 5.316 14.906 1 96.5 98 GLU B CA 1
ATOM 2211 C C . GLU B 1 98 ? -6.27 3.977 14.344 1 96.5 98 GLU B C 1
ATOM 2213 O O . GLU B 1 98 ? -7.094 3.93 13.43 1 96.5 98 GLU B O 1
ATOM 2218 N N . ARG B 1 99 ? -5.711 2.963 14.906 1 94.12 99 ARG B N 1
ATOM 2219 C CA . ARG B 1 99 ? -6.223 1.635 14.586 1 94.12 99 ARG B CA 1
ATOM 2220 C C . ARG B 1 99 ? -7.703 1.517 14.938 1 94.12 99 ARG B C 1
ATOM 2222 O O . ARG B 1 99 ? -8.117 1.898 16.031 1 94.12 99 ARG B O 1
ATOM 2229 N N . ASP B 1 100 ? -8.461 1.06 14.008 1 96.25 100 ASP B N 1
ATOM 2230 C CA . ASP B 1 100 ? -9.906 0.911 14.172 1 96.25 100 ASP B CA 1
ATOM 2231 C C . ASP B 1 100 ? -10.312 -0.558 14.109 1 96.25 100 ASP B C 1
ATOM 2233 O O . ASP B 1 100 ? -10.586 -1.089 13.031 1 96.25 100 ASP B O 1
ATOM 2237 N N . ASN B 1 101 ? -10.43 -1.173 15.281 1 93.56 101 ASN B N 1
ATOM 2238 C CA . ASN B 1 101 ? -10.719 -2.602 15.367 1 93.56 101 ASN B CA 1
ATOM 2239 C C . ASN B 1 101 ? -12.102 -2.93 14.82 1 93.56 101 ASN B C 1
ATOM 2241 O O . ASN B 1 101 ? -12.305 -3.996 14.242 1 93.56 101 ASN B O 1
ATOM 2245 N N . ASP B 1 102 ? -12.977 -2.035 15.062 1 95.88 102 ASP B N 1
ATOM 2246 C CA . ASP B 1 102 ? -14.32 -2.27 14.547 1 95.88 102 ASP B CA 1
ATOM 2247 C C . ASP B 1 102 ? -14.336 -2.246 13.016 1 95.88 102 ASP B C 1
ATOM 2249 O O . ASP B 1 102 ? -14.977 -3.086 12.383 1 95.88 102 ASP B O 1
ATOM 2253 N N . PHE B 1 103 ? -13.672 -1.291 12.469 1 92.88 103 PHE B N 1
ATOM 2254 C CA . PHE B 1 103 ? -13.57 -1.224 11.016 1 92.88 103 PHE B CA 1
ATOM 2255 C C . PHE B 1 103 ? -12.961 -2.504 10.453 1 92.88 103 PHE B C 1
ATOM 2257 O O . PHE B 1 103 ? -13.461 -3.055 9.469 1 92.88 103 PHE B O 1
ATOM 2264 N N . TRP B 1 104 ? -11.922 -2.994 11.07 1 90.12 104 TRP B N 1
ATOM 2265 C CA . TRP B 1 104 ? -11.258 -4.227 10.648 1 90.12 104 TRP B CA 1
ATOM 2266 C C . TRP B 1 104 ? -12.219 -5.406 10.695 1 90.12 104 TRP B C 1
ATOM 2268 O O . TRP B 1 104 ? -12.391 -6.117 9.703 1 90.12 104 TRP B O 1
ATOM 2278 N N . LYS B 1 105 ? -12.859 -5.574 11.797 1 89.19 105 LYS B N 1
ATOM 2279 C CA . LYS B 1 105 ? -13.688 -6.75 12.039 1 89.19 105 LYS B CA 1
ATOM 2280 C C . LYS B 1 105 ? -14.938 -6.738 11.164 1 89.19 105 LYS B C 1
ATOM 2282 O O . LYS B 1 105 ? -15.336 -7.773 10.625 1 89.19 105 LYS B O 1
ATOM 2287 N N . LEU B 1 106 ? -15.453 -5.578 11.008 1 91.81 106 LEU B N 1
ATOM 2288 C CA . LEU B 1 106 ? -16.781 -5.504 10.391 1 91.81 106 LEU B CA 1
ATOM 2289 C C . LEU B 1 106 ? -16.656 -5.242 8.891 1 91.81 106 LEU B C 1
ATOM 2291 O O . LEU B 1 106 ? -17.531 -5.652 8.125 1 91.81 106 LEU B O 1
ATOM 2295 N N . ARG B 1 107 ? -15.609 -4.574 8.5 1 88.75 107 ARG B N 1
ATOM 2296 C CA . ARG B 1 107 ? -15.57 -4.145 7.105 1 88.75 107 ARG B CA 1
ATOM 2297 C C . ARG B 1 107 ? -14.477 -4.887 6.336 1 88.75 107 ARG B C 1
ATOM 2299 O O . ARG B 1 107 ? -14.672 -5.27 5.184 1 88.75 107 ARG B O 1
ATOM 2306 N N . MET B 1 108 ? -13.383 -5.105 6.941 1 85.62 108 MET B N 1
ATOM 2307 C CA . MET B 1 108 ? -12.258 -5.629 6.18 1 85.62 108 MET B CA 1
ATOM 2308 C C . MET B 1 108 ? -12.188 -7.148 6.277 1 85.62 108 MET B C 1
ATOM 2310 O O . MET B 1 108 ? -12.039 -7.832 5.266 1 85.62 108 MET B O 1
ATOM 2314 N N . LEU B 1 109 ? -12.367 -7.688 7.441 1 83.19 109 LEU B N 1
ATOM 2315 C CA . LEU B 1 109 ? -12.156 -9.109 7.711 1 83.19 109 LEU B CA 1
ATOM 2316 C C . LEU B 1 109 ? -13.117 -9.961 6.895 1 83.19 109 LEU B C 1
ATOM 2318 O O . LEU B 1 109 ? -12.711 -10.961 6.293 1 83.19 109 LEU B O 1
ATOM 2322 N N . PRO B 1 110 ? -14.375 -9.578 6.883 1 82.38 110 PRO B N 1
ATOM 2323 C CA . PRO B 1 110 ? -15.281 -10.406 6.094 1 82.38 110 PRO B CA 1
ATOM 2324 C C . PRO B 1 110 ? -14.867 -10.508 4.625 1 82.38 110 PRO B C 1
ATOM 2326 O O . PRO B 1 110 ? -15 -11.57 4.016 1 82.38 110 PRO B O 1
ATOM 2329 N N . GLN B 1 111 ? -14.398 -9.422 4.062 1 79.75 111 GLN B N 1
ATOM 2330 C CA . GLN B 1 111 ? -13.961 -9.422 2.668 1 79.75 111 GLN B CA 1
ATOM 2331 C C . GLN B 1 111 ? -12.711 -10.273 2.479 1 79.75 111 GLN B C 1
ATOM 2333 O O . GLN B 1 111 ? -12.578 -10.977 1.474 1 79.75 111 GLN B O 1
ATOM 2338 N N . LEU B 1 112 ? -11.875 -10.195 3.404 1 76.19 112 LEU B N 1
ATOM 2339 C CA . LEU B 1 112 ? -10.641 -10.977 3.352 1 76.19 112 LEU B CA 1
ATOM 2340 C C . LEU B 1 112 ? -10.945 -12.469 3.438 1 76.19 112 LEU B C 1
ATOM 2342 O O . LEU B 1 112 ? -10.328 -13.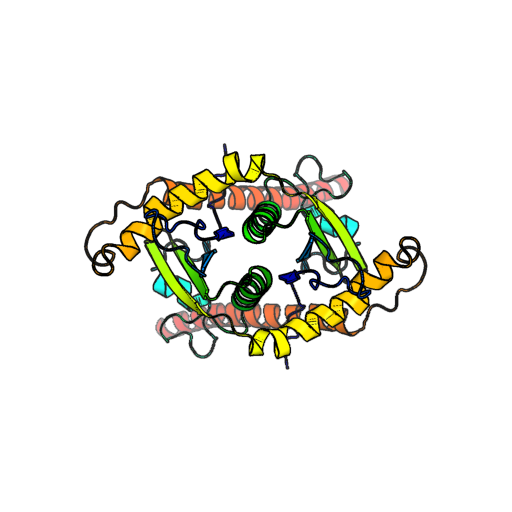273 2.729 1 76.19 112 LEU B O 1
ATOM 2346 N N . ILE B 1 113 ? -11.828 -12.805 4.273 1 77.06 113 ILE B N 1
ATOM 2347 C CA . ILE B 1 113 ? -12.211 -14.195 4.453 1 77.06 113 ILE B CA 1
ATOM 2348 C C . ILE B 1 113 ? -12.844 -14.727 3.164 1 77.06 113 ILE B C 1
ATOM 2350 O O . ILE B 1 113 ? -12.539 -15.836 2.725 1 77.06 113 ILE B O 1
ATOM 2354 N N . ARG B 1 114 ? -13.688 -13.898 2.641 1 78.81 114 ARG B N 1
ATOM 2355 C CA . ARG B 1 114 ? -14.32 -14.297 1.39 1 78.81 114 ARG B CA 1
ATOM 2356 C C . ARG B 1 114 ? -13.289 -14.508 0.29 1 78.81 114 ARG B C 1
ATOM 2358 O O . ARG B 1 114 ? -13.367 -15.477 -0.467 1 78.81 114 ARG B O 1
ATOM 2365 N N . PHE B 1 115 ? -12.359 -13.641 0.156 1 76.12 115 PHE B N 1
ATOM 2366 C CA . PHE B 1 115 ? -11.297 -13.773 -0.837 1 76.12 115 PHE B CA 1
ATOM 2367 C C . PHE B 1 115 ? -10.5 -15.055 -0.605 1 76.12 115 PHE B C 1
ATOM 2369 O O . PHE B 1 115 ? -10.164 -15.758 -1.556 1 76.12 115 PHE B O 1
ATOM 2376 N N . TYR B 1 116 ? -10.164 -15.242 0.61 1 74.62 116 TYR B N 1
ATOM 2377 C CA . TYR B 1 116 ? -9.398 -16.438 0.931 1 74.62 116 TYR B CA 1
ATOM 2378 C C . TYR B 1 116 ? -10.164 -17.703 0.542 1 74.62 116 TYR B C 1
ATOM 2380 O O . TYR B 1 116 ? -9.617 -18.594 -0.108 1 74.62 116 TYR B O 1
ATOM 2388 N N . ARG B 1 117 ? -11.359 -17.75 0.916 1 76.5 117 ARG B N 1
ATOM 2389 C CA . ARG B 1 117 ? -12.172 -18.938 0.694 1 76.5 117 ARG B CA 1
ATOM 2390 C C . ARG B 1 117 ? -12.469 -19.125 -0.79 1 76.5 117 ARG B C 1
ATOM 2392 O O . ARG B 1 117 ? -12.359 -20.234 -1.31 1 76.5 117 ARG B O 1
ATOM 2399 N N . ASP B 1 118 ? -12.719 -18.094 -1.442 1 76.25 118 ASP B N 1
ATOM 2400 C CA . ASP B 1 118 ? -13.234 -18.203 -2.803 1 76.25 118 ASP B CA 1
ATOM 2401 C C . ASP B 1 118 ? -12.102 -18.156 -3.826 1 76.25 118 ASP B C 1
ATOM 2403 O O . ASP B 1 118 ? -12.242 -18.672 -4.938 1 76.25 118 ASP B O 1
ATOM 2407 N N . CYS B 1 119 ? -11.016 -17.578 -3.447 1 75.88 119 CYS B N 1
ATOM 2408 C CA . CYS B 1 119 ? -9.969 -17.375 -4.449 1 75.88 119 CYS B CA 1
ATOM 2409 C C . CYS B 1 119 ? -8.695 -18.109 -4.062 1 75.88 119 CYS B C 1
ATOM 2411 O O . CYS B 1 119 ? -8.102 -18.828 -4.879 1 75.88 119 CYS B O 1
ATOM 2413 N N . MET B 1 120 ? -8.266 -18.016 -2.803 1 74.25 120 MET B N 1
ATOM 2414 C CA . MET B 1 120 ? -6.961 -18.547 -2.406 1 74.25 120 MET B CA 1
ATOM 2415 C C . MET B 1 120 ? -7.027 -20.047 -2.16 1 74.25 120 MET B C 1
ATOM 2417 O O . MET B 1 120 ? -6.176 -20.797 -2.641 1 74.25 120 MET B O 1
ATOM 2421 N N . LEU B 1 121 ? -7.996 -20.484 -1.464 1 73.75 121 LEU B N 1
ATOM 2422 C CA . LEU B 1 121 ? -8.094 -21.875 -1.023 1 73.75 121 LEU B CA 1
ATOM 2423 C C . LEU B 1 121 ? -8.211 -22.828 -2.219 1 73.75 121 LEU B C 1
ATOM 2425 O O . LEU B 1 121 ? -7.531 -23.844 -2.266 1 73.75 121 LEU B O 1
ATOM 2429 N N . PRO B 1 122 ? -9.039 -22.562 -3.174 1 72.19 122 PRO B N 1
ATOM 2430 C CA . PRO B 1 122 ? -9.102 -23.438 -4.336 1 72.19 122 PRO B CA 1
ATOM 2431 C C . PRO B 1 122 ? -7.758 -23.609 -5.039 1 72.19 122 PRO B C 1
ATOM 2433 O O . PRO B 1 122 ? -7.473 -24.672 -5.602 1 72.19 122 PRO B O 1
ATOM 2436 N N . GLU B 1 123 ? -6.984 -22.516 -5.059 1 69.75 123 GLU B N 1
ATOM 2437 C CA . GLU B 1 123 ? -5.672 -22.547 -5.703 1 69.75 123 GLU B CA 1
ATOM 2438 C C . GLU B 1 123 ? -4.684 -23.391 -4.898 1 69.75 123 GLU B C 1
ATOM 2440 O O . GLU B 1 123 ? -3.777 -24 -5.465 1 69.75 123 GLU B O 1
ATOM 2445 N N . ILE B 1 124 ? -4.766 -23.422 -3.615 1 63.81 124 ILE B N 1
ATOM 2446 C CA . ILE B 1 124 ? -3.871 -24.141 -2.723 1 63.81 124 ILE B CA 1
ATOM 2447 C C . ILE B 1 124 ? -4.227 -25.625 -2.732 1 63.81 124 ILE B C 1
ATOM 2449 O O . ILE B 1 124 ? -3.342 -26.484 -2.697 1 63.81 124 ILE B O 1
ATOM 2453 N N . VAL B 1 125 ? -5.391 -26 -2.621 1 58.81 125 VAL B N 1
ATOM 2454 C CA . VAL B 1 125 ? -5.844 -27.391 -2.49 1 58.81 125 VAL B CA 1
ATOM 2455 C C . VAL B 1 125 ? -5.742 -28.094 -3.84 1 58.81 125 VAL B C 1
ATOM 2457 O O . VAL B 1 125 ? -5.492 -29.297 -3.896 1 58.81 125 VAL B O 1
ATOM 2460 N N . ASP B 1 126 ? -6.156 -27.547 -5.016 1 52.31 126 ASP B N 1
ATOM 2461 C CA . ASP B 1 126 ? -6.023 -28.188 -6.32 1 52.31 126 ASP B CA 1
ATOM 2462 C C . ASP B 1 126 ? -5.195 -27.328 -7.273 1 52.31 126 ASP B C 1
ATOM 2464 O O . ASP B 1 126 ? -5.742 -26.5 -8.008 1 52.31 126 ASP B O 1
ATOM 2468 N N . PRO B 1 127 ? -3.826 -27.25 -7.129 1 50.41 127 PRO B N 1
ATOM 2469 C CA . PRO B 1 127 ? -3.035 -26.422 -8.047 1 50.41 127 PRO B CA 1
ATOM 2470 C C . PRO B 1 127 ? -3.379 -26.688 -9.516 1 50.41 127 PRO B C 1
ATOM 2472 O O . PRO B 1 127 ? -3.246 -25.797 -10.352 1 50.41 127 PRO B O 1
ATOM 2475 N N . ARG B 1 128 ? -3.514 -27.891 -9.914 1 42.38 128 ARG B N 1
ATOM 2476 C CA . ARG B 1 128 ? -3.816 -28.344 -11.266 1 42.38 128 ARG B CA 1
ATOM 2477 C C . ARG B 1 128 ? -5.148 -27.766 -11.75 1 42.38 128 ARG B C 1
ATOM 2479 O O . ARG B 1 128 ? -5.441 -27.797 -12.945 1 42.38 128 ARG B O 1
ATOM 2486 N N . THR B 1 129 ? -6.188 -27.734 -10.914 1 40.09 129 THR B N 1
ATOM 2487 C CA . THR B 1 129 ? -7.59 -27.547 -11.258 1 40.09 129 THR B CA 1
ATOM 2488 C C . THR B 1 129 ? -7.836 -26.125 -11.75 1 40.09 129 THR B C 1
ATOM 2490 O O . THR B 1 129 ? -8.945 -25.797 -12.18 1 40.09 129 THR B O 1
ATOM 2493 N N . THR B 1 130 ? -7.137 -25.125 -11.375 1 41.53 130 THR B N 1
ATOM 2494 C CA . THR B 1 130 ? -7.512 -23.859 -11.992 1 41.53 130 THR B CA 1
ATOM 2495 C C . THR B 1 130 ? -7.469 -23.953 -13.516 1 41.53 130 THR B C 1
ATOM 2497 O O . THR B 1 130 ? -7.77 -22.984 -14.219 1 41.53 130 THR B O 1
ATOM 2500 N N . ARG B 1 131 ? -6.707 -24.875 -14.07 1 37.81 131 ARG B N 1
ATOM 2501 C CA . ARG B 1 131 ? -6.738 -25 -15.523 1 37.81 131 ARG B CA 1
ATOM 2502 C C . ARG B 1 131 ? -8.141 -25.328 -16.016 1 37.81 131 ARG B C 1
ATOM 2504 O O . ARG B 1 131 ? -8.602 -24.781 -17.016 1 37.81 131 ARG B O 1
ATOM 2511 N N . SER B 1 132 ? -8.68 -26.719 -15.922 1 33.31 132 SER B N 1
ATOM 2512 C CA . SER B 1 132 ? -9.766 -27.266 -16.734 1 33.31 132 SER B CA 1
ATOM 2513 C C . SER B 1 132 ? -11.125 -26.875 -16.156 1 33.31 132 SER B C 1
ATOM 2515 O O . SER B 1 132 ? -12.148 -27.016 -16.828 1 33.31 132 SER B O 1
ATOM 2517 N N . MET B 1 133 ? -11.477 -27.062 -14.859 1 34.38 133 MET B N 1
ATOM 2518 C CA . MET B 1 133 ? -12.883 -26.953 -14.484 1 34.38 133 MET B CA 1
ATOM 2519 C C . MET B 1 133 ? -13.305 -25.5 -14.352 1 34.38 133 MET B C 1
ATOM 2521 O O . MET B 1 133 ? -12.508 -24.656 -13.93 1 34.38 133 MET B O 1
ATOM 2525 N N . PRO B 1 134 ? -14.578 -25.109 -14.898 1 34.62 134 PRO B N 1
ATOM 2526 C CA . PRO B 1 134 ? -15.195 -23.781 -14.711 1 34.62 134 PRO B CA 1
ATOM 2527 C C . PRO B 1 134 ? -15.109 -23.297 -13.266 1 34.62 134 PRO B C 1
ATOM 2529 O O . PRO B 1 134 ? -15.648 -23.938 -12.367 1 34.62 134 PRO B O 1
ATOM 2532 N N . ILE B 1 135 ? -13.977 -23.188 -12.703 1 37.22 135 ILE B N 1
ATOM 2533 C CA . ILE B 1 135 ? -14.023 -22.609 -11.367 1 37.22 135 ILE B CA 1
ATOM 2534 C C . ILE B 1 135 ? -15.242 -21.703 -11.234 1 37.22 135 ILE B C 1
ATOM 2536 O O . ILE B 1 135 ? -15.43 -20.797 -12.047 1 37.22 135 ILE B O 1
ATOM 2540 N N . ARG B 1 136 ? -16.266 -22.047 -10.617 1 33.94 136 ARG B N 1
ATOM 2541 C CA . ARG B 1 136 ? -17.375 -21.172 -10.273 1 33.94 136 ARG B CA 1
ATOM 2542 C C . ARG B 1 136 ? -16.875 -19.812 -9.773 1 33.94 136 ARG B C 1
ATOM 2544 O O . ARG B 1 136 ? -16.281 -19.734 -8.695 1 33.94 136 ARG B O 1
ATOM 2551 N N . ARG B 1 137 ? -16.438 -18.969 -10.625 1 44.59 137 ARG B N 1
ATOM 2552 C CA . ARG B 1 137 ? -16.078 -17.562 -10.461 1 44.59 137 ARG B CA 1
ATOM 2553 C C . ARG B 1 137 ? -17.031 -16.875 -9.5 1 44.59 137 ARG B C 1
ATOM 2555 O O . ARG B 1 137 ? -18.234 -16.828 -9.734 1 44.59 137 ARG B O 1
ATOM 2562 N N . PRO B 1 138 ? -16.672 -16.812 -8.289 1 41.5 138 PRO B N 1
ATOM 2563 C CA . PRO B 1 138 ? -17.719 -16.203 -7.469 1 41.5 138 PRO B CA 1
ATOM 2564 C C . PRO B 1 138 ? -18.297 -14.93 -8.094 1 41.5 138 PRO B C 1
ATOM 2566 O O . PRO B 1 138 ? -17.531 -14.094 -8.586 1 41.5 138 PRO B O 1
ATOM 2569 N N . GLN B 1 139 ? -19.531 -14.992 -8.492 1 46.09 139 GLN B N 1
ATOM 2570 C CA . GLN B 1 139 ? -20.328 -13.898 -9.039 1 46.09 139 GLN B CA 1
ATOM 2571 C C . GLN B 1 139 ? -19.984 -12.57 -8.359 1 46.09 139 GLN B C 1
ATOM 2573 O O . GLN B 1 139 ? -20.062 -11.508 -8.977 1 46.09 139 GLN B O 1
ATOM 2578 N N . TRP B 1 140 ? -19.609 -12.727 -7.207 1 41.84 140 TRP B N 1
ATOM 2579 C CA . TRP B 1 140 ? -19.422 -11.484 -6.473 1 41.84 140 TRP B CA 1
ATOM 2580 C C . TRP B 1 140 ? -18.172 -10.758 -6.93 1 41.84 140 TRP B C 1
ATOM 2582 O O . TRP B 1 140 ? -18.094 -9.523 -6.867 1 41.84 140 TRP B O 1
ATOM 2592 N N . ASN B 1 141 ? -17.156 -11.438 -7.48 1 49.09 141 ASN B N 1
ATOM 2593 C CA . ASN B 1 141 ? -15.938 -10.789 -7.941 1 49.09 141 ASN B CA 1
ATOM 2594 C C . ASN B 1 141 ? -16.172 -10 -9.227 1 49.09 141 ASN B C 1
ATOM 2596 O O . ASN B 1 141 ? -15.664 -8.883 -9.375 1 49.09 141 ASN B O 1
ATOM 2600 N N . VAL B 1 142 ? -16.875 -10.703 -10.164 1 47.25 142 VAL B N 1
ATOM 2601 C CA . VAL B 1 142 ? -17.234 -10.047 -11.414 1 47.25 142 VAL B CA 1
ATOM 2602 C C . VAL B 1 142 ? -18.047 -8.781 -11.125 1 47.25 142 VAL B C 1
ATOM 2604 O O . VAL B 1 142 ? -17.797 -7.734 -11.727 1 47.25 142 VAL B O 1
ATOM 2607 N N . LYS B 1 143 ? -18.938 -8.977 -10.25 1 47.81 143 LYS B N 1
ATOM 2608 C CA . LYS B 1 143 ? -19.844 -7.871 -9.945 1 47.81 143 LYS B CA 1
ATOM 2609 C C . LYS B 1 143 ? -19.094 -6.723 -9.273 1 47.81 143 LYS B C 1
ATOM 2611 O O . LYS B 1 143 ? -19.359 -5.555 -9.547 1 47.81 143 LYS B O 1
ATOM 2616 N N . ALA B 1 144 ? -18.141 -7.043 -8.508 1 49.72 144 ALA B N 1
ATOM 2617 C CA . ALA B 1 144 ? -17.359 -6.027 -7.805 1 49.72 144 ALA B CA 1
ATOM 2618 C C . ALA B 1 144 ? -16.484 -5.242 -8.773 1 49.72 144 ALA B C 1
ATOM 2620 O O . ALA B 1 144 ? -16.391 -4.016 -8.688 1 49.72 144 ALA B O 1
ATOM 2621 N N . ILE B 1 145 ? -15.961 -5.887 -9.789 1 49.5 145 ILE B N 1
ATOM 2622 C CA . ILE B 1 145 ? -15.117 -5.27 -10.805 1 49.5 145 ILE B CA 1
ATOM 2623 C C . ILE B 1 145 ? -15.969 -4.363 -11.695 1 49.5 145 ILE B C 1
ATOM 2625 O O . ILE B 1 145 ? -15.57 -3.234 -12 1 49.5 145 ILE B O 1
ATOM 2629 N N . GLU B 1 146 ? -17.047 -4.859 -12.023 1 51.25 146 GLU B N 1
ATOM 2630 C CA . GLU B 1 146 ? -17.953 -4.125 -12.906 1 51.25 146 GLU B CA 1
ATOM 2631 C C . GLU B 1 146 ? -18.5 -2.883 -12.219 1 51.25 146 GLU B C 1
ATOM 2633 O O . GLU B 1 146 ? -18.609 -1.818 -12.828 1 51.25 146 GLU B O 1
ATOM 2638 N N . SER B 1 147 ? -18.828 -3.012 -11.016 1 50.03 147 SER B N 1
ATOM 2639 C CA . SER B 1 147 ? -19.406 -1.886 -10.289 1 50.03 147 SER B CA 1
ATOM 2640 C C . SER B 1 147 ? -18.391 -0.756 -10.125 1 50.03 147 SER B C 1
ATOM 2642 O O . SER B 1 147 ? -18.734 0.42 -10.234 1 50.03 147 SER B O 1
ATOM 2644 N N . HIS B 1 148 ? -17.188 -1.08 -9.938 1 49.62 148 HIS B N 1
ATOM 2645 C CA . HIS B 1 148 ? -16.125 -0.084 -9.875 1 49.62 148 HIS B CA 1
ATOM 2646 C C . HIS B 1 148 ? -15.977 0.657 -11.195 1 49.62 148 HIS B C 1
ATOM 2648 O O . HIS B 1 148 ? -15.82 1.879 -11.219 1 49.62 148 HIS B O 1
ATOM 2654 N N . GLN B 1 149 ? -16.094 -0.013 -12.258 1 50.72 149 GLN B N 1
ATOM 2655 C CA . GLN B 1 149 ? -16.031 0.558 -13.602 1 50.72 149 GLN B CA 1
ATOM 2656 C C . GLN B 1 149 ? -17.156 1.566 -13.812 1 50.72 149 GLN B C 1
ATOM 2658 O O . GLN B 1 149 ? -16.953 2.619 -14.422 1 50.72 149 GLN B O 1
ATOM 2663 N N . GLN B 1 150 ? -18.188 1.168 -13.352 1 51.81 150 GLN B N 1
ATOM 2664 C CA . GLN B 1 150 ? -19.344 2.045 -13.555 1 51.81 150 GLN B CA 1
ATOM 2665 C C . GLN B 1 150 ? -19.188 3.338 -12.758 1 51.81 150 GLN B C 1
ATOM 2667 O O . GLN B 1 150 ? -19.531 4.418 -13.25 1 51.81 150 GLN B O 1
ATOM 2672 N N . SER B 1 151 ? -18.672 3.15 -11.578 1 48.41 151 SER B N 1
ATOM 2673 C CA . SER B 1 151 ? -18.453 4.34 -10.758 1 48.41 151 SER B CA 1
ATOM 2674 C C . SER B 1 151 ? -17.391 5.246 -11.367 1 48.41 151 SER B C 1
ATOM 2676 O O . SER B 1 151 ? -17.547 6.469 -11.391 1 48.41 151 SER B O 1
ATOM 2678 N N . LYS B 1 152 ? -16.391 4.715 -11.859 1 50.44 152 LYS B N 1
ATOM 2679 C CA . LYS B 1 152 ? -15.328 5.465 -12.539 1 50.44 152 LYS B CA 1
ATOM 2680 C C . LYS B 1 152 ? -15.859 6.141 -13.797 1 50.44 152 LYS B C 1
ATOM 2682 O O . LYS B 1 152 ? -15.531 7.297 -14.07 1 50.44 152 LYS B O 1
ATOM 2687 N N . ARG B 1 153 ? -16.562 5.395 -14.523 1 52.09 153 ARG B N 1
ATOM 2688 C CA . ARG B 1 153 ? -17.188 5.965 -15.719 1 52.09 153 ARG B CA 1
ATOM 2689 C C . ARG B 1 153 ? -18.141 7.098 -15.344 1 52.09 153 ARG B C 1
ATOM 2691 O O . ARG B 1 153 ? -18.188 8.125 -16.031 1 52.09 153 ARG B O 1
ATOM 2698 N N . ALA B 1 154 ? -18.766 6.887 -14.305 1 51.97 154 ALA B N 1
ATOM 2699 C CA . ALA B 1 154 ? -19.703 7.918 -13.875 1 51.97 154 ALA B CA 1
ATOM 2700 C C . ALA B 1 154 ? -18.969 9.156 -13.383 1 51.97 154 ALA B C 1
ATOM 2702 O O . ALA B 1 154 ? -19.359 10.289 -13.688 1 51.97 154 ALA B O 1
ATOM 2703 N N . SER B 1 155 ? -17.922 8.914 -12.695 1 52.25 155 SER B N 1
ATOM 2704 C CA . SER B 1 155 ? -17.125 10.031 -12.234 1 52.25 155 SER B CA 1
ATOM 2705 C C . SER B 1 155 ? -16.453 10.758 -13.398 1 52.25 155 SER B C 1
ATOM 2707 O O . SER B 1 155 ? -16.406 11.992 -13.422 1 52.25 155 SER B O 1
ATOM 2709 N N . MET B 1 156 ? -16.016 10.023 -14.312 1 53.03 156 MET B N 1
ATOM 2710 C CA . MET B 1 156 ? -15.438 10.578 -15.531 1 53.03 156 MET B CA 1
ATOM 2711 C C . MET B 1 156 ? -16.484 11.336 -16.344 1 53.03 156 MET B C 1
ATOM 2713 O O . MET B 1 156 ? -16.203 12.406 -16.891 1 53.03 156 MET B O 1
ATOM 2717 N N . LYS B 1 157 ? -17.625 10.82 -16.453 1 57.25 157 LYS B N 1
ATOM 2718 C CA . LYS B 1 157 ? -18.734 11.492 -17.141 1 57.25 157 LYS B CA 1
ATOM 2719 C C . LYS B 1 157 ? -19.109 12.781 -16.438 1 57.25 157 LYS B C 1
ATOM 2721 O O . LYS B 1 157 ? -19.375 13.805 -17.078 1 57.25 157 LYS B O 1
ATOM 2726 N N . ASN B 1 158 ? -19.031 12.703 -15.172 1 49.5 158 ASN B N 1
ATOM 2727 C CA . ASN B 1 158 ? -19.359 13.898 -14.398 1 49.5 158 ASN B CA 1
ATOM 2728 C C . ASN B 1 158 ? -18.297 14.984 -14.555 1 49.5 158 ASN B C 1
ATOM 2730 O O . ASN B 1 158 ? -18.625 16.172 -14.633 1 49.5 158 ASN B O 1
ATOM 2734 N N . LYS B 1 159 ? -17.156 14.578 -14.68 1 52.66 159 LYS B N 1
ATOM 2735 C CA . LYS B 1 159 ? -16.047 15.5 -14.953 1 52.66 159 LYS B CA 1
ATOM 2736 C C . LYS B 1 159 ? -16.172 16.094 -16.359 1 52.66 159 LYS B C 1
ATOM 2738 O O . LYS B 1 159 ? -15.93 17.281 -16.547 1 52.66 159 LYS B O 1
ATOM 2743 N N . GLU B 1 160 ? -16.422 15.25 -17.281 1 53.81 160 GLU B N 1
ATOM 2744 C CA . GLU B 1 160 ? -16.641 15.719 -18.656 1 53.81 160 GLU B CA 1
ATOM 2745 C C . GLU B 1 160 ? -17.844 16.672 -18.719 1 53.81 160 GLU B C 1
ATOM 2747 O O . GLU B 1 160 ? -17.797 17.672 -19.438 1 53.81 160 GLU B O 1
ATOM 2752 N N . ALA B 1 161 ? -18.797 16.359 -18.062 1 51.94 161 ALA B N 1
ATOM 2753 C CA . ALA B 1 161 ? -20.016 17.172 -18.047 1 51.94 161 ALA B CA 1
ATOM 2754 C C . ALA B 1 161 ? -19.75 18.531 -17.375 1 51.94 161 ALA B C 1
ATOM 2756 O O . ALA B 1 161 ? -20.219 19.562 -17.844 1 51.94 161 ALA B O 1
ATOM 2757 N N . LYS B 1 162 ? -19.047 18.516 -16.359 1 53.91 162 LYS B N 1
ATOM 2758 C CA . LYS B 1 162 ? -18.672 19.75 -15.68 1 53.91 162 LYS B CA 1
ATOM 2759 C C . LYS B 1 162 ? -17.75 20.609 -16.547 1 53.91 162 LYS B C 1
ATOM 2761 O O . LYS B 1 162 ? -17.875 21.828 -16.562 1 53.91 162 LYS B O 1
ATOM 2766 N N . GLN B 1 163 ? -16.828 19.969 -17.156 1 51.72 163 GLN B N 1
ATOM 2767 C CA . GLN B 1 163 ? -15.977 20.672 -18.109 1 51.72 163 GLN B CA 1
ATOM 2768 C C . GLN B 1 163 ? -16.797 21.234 -19.266 1 51.72 163 GLN B C 1
ATOM 2770 O O . GLN B 1 163 ? -16.516 22.328 -19.75 1 51.72 163 GLN B O 1
ATOM 2775 N N . SER B 1 164 ? -17.656 20.406 -19.625 1 55.44 164 SER B N 1
ATOM 2776 C CA . SER B 1 164 ? -18.547 20.859 -20.688 1 55.44 164 SER B CA 1
ATOM 2777 C C . SER B 1 164 ? -19.484 21.938 -20.188 1 55.44 164 SER B C 1
ATOM 2779 O O . SER B 1 164 ? -19.781 22.891 -20.922 1 55.44 164 SER B O 1
ATOM 2781 N N . GLY B 1 165 ? -19.906 21.719 -18.984 1 49.5 165 GLY B N 1
ATOM 2782 C CA . GLY B 1 165 ? -20.797 22.719 -18.438 1 49.5 165 GLY B CA 1
ATOM 2783 C C . GLY B 1 165 ? -20.109 24.047 -18.156 1 49.5 165 GLY B C 1
ATOM 2784 O O . GLY B 1 165 ? -20.719 25.109 -18.297 1 49.5 165 GLY B O 1
ATOM 2785 N N . ASP B 1 166 ? -18.875 23.969 -17.719 1 50.47 166 ASP B N 1
ATOM 2786 C CA . ASP B 1 166 ? -18.109 25.203 -17.531 1 50.47 166 ASP B CA 1
ATOM 2787 C C . ASP B 1 166 ? -17.875 25.922 -18.859 1 50.47 166 ASP B C 1
ATOM 2789 O O . ASP B 1 166 ? -17.719 27.141 -18.891 1 50.47 166 ASP B O 1
ATOM 2793 N N . SER B 1 167 ? -17.766 25.125 -19.812 1 48.5 167 SER B N 1
ATOM 2794 C CA . SER B 1 167 ? -17.625 25.734 -21.141 1 48.5 167 SER B CA 1
ATOM 2795 C C . SER B 1 167 ? -18.875 26.5 -21.531 1 48.5 167 SER B C 1
ATOM 2797 O O . SER B 1 167 ? -18.797 27.547 -22.188 1 48.5 167 SER B O 1
ATOM 2799 N N . ASP B 1 168 ? -19.953 26 -21.125 1 45.78 168 ASP B N 1
ATOM 2800 C CA . ASP B 1 168 ? -21.203 26.672 -21.516 1 45.78 168 ASP B CA 1
ATOM 2801 C C . ASP B 1 168 ? -21.406 27.953 -20.688 1 45.78 168 ASP B C 1
ATOM 2803 O O . ASP B 1 168 ? -22 28.906 -21.172 1 45.78 168 ASP B O 1
ATOM 2807 N N . ILE B 1 169 ? -20.906 27.969 -19.531 1 45.72 169 ILE B N 1
ATOM 2808 C CA . ILE B 1 169 ? -21.094 29.156 -18.703 1 45.72 169 ILE B CA 1
ATOM 2809 C C . ILE B 1 169 ? -20.234 30.297 -19.234 1 45.72 169 ILE B C 1
ATOM 2811 O O . ILE B 1 169 ? -20.672 31.453 -19.234 1 45.72 169 ILE B O 1
ATOM 2815 N N . PHE B 1 170 ? -19.141 29.969 -19.781 1 45.88 170 PHE B N 1
ATOM 2816 C CA . PHE B 1 170 ? -18.297 31.016 -20.344 1 45.88 170 PHE B CA 1
ATOM 2817 C C . PHE B 1 170 ? -18.953 31.625 -21.594 1 45.88 170 PHE B C 1
ATOM 2819 O O . PHE B 1 170 ? -18.781 32.812 -21.859 1 45.88 170 PHE B O 1
ATOM 2826 N N . HIS B 1 171 ? -19.719 30.797 -22.203 1 48.44 171 HIS B N 1
ATOM 2827 C CA . HIS B 1 171 ? -20.344 31.375 -23.391 1 48.44 171 HIS B CA 1
ATOM 2828 C C . HIS B 1 171 ? -21.484 32.312 -23.016 1 48.44 171 HIS B C 1
ATOM 2830 O O . HIS B 1 171 ? -21.828 33.219 -23.797 1 48.44 171 HIS B O 1
ATOM 2836 N N . SER B 1 172 ? -22.031 31.906 -21.906 1 44.97 172 SER B N 1
ATOM 2837 C CA . SER B 1 172 ? -23.203 32.719 -21.609 1 44.97 172 SER B CA 1
ATOM 2838 C C . SER B 1 172 ? -22.797 34.094 -21.062 1 44.97 172 SER B C 1
ATOM 2840 O O . SER B 1 172 ? -23.578 35.062 -21.141 1 44.97 172 SER B O 1
ATOM 2842 N N . LEU B 1 173 ? -21.609 34.125 -20.438 1 42.62 173 LEU B N 1
ATOM 2843 C CA . LEU B 1 173 ? -21.25 35.438 -19.906 1 42.62 173 LEU B CA 1
ATOM 2844 C C . LEU B 1 173 ? -20.781 36.375 -21.016 1 42.62 173 LEU B C 1
ATOM 2846 O O . LEU B 1 173 ? -20.688 37.594 -20.812 1 42.62 173 LEU B O 1
ATOM 2850 N N . GLU B 1 174 ? -20.375 35.75 -22.141 1 40.09 174 GLU B N 1
ATOM 2851 C CA . GLU B 1 174 ? -19.906 36.656 -23.188 1 40.09 174 GLU B CA 1
ATOM 2852 C C . GLU B 1 174 ? -21.062 37.156 -24.031 1 40.09 174 GLU B C 1
ATOM 2854 O O . GLU B 1 174 ? -20.875 38.031 -24.891 1 40.09 174 GLU B O 1
ATOM 2859 N N . SER B 1 175 ? -22.266 36.625 -23.75 1 36.34 175 SER B N 1
ATOM 2860 C CA . SER B 1 175 ? -23.297 37.312 -24.516 1 36.34 175 SER B CA 1
ATOM 2861 C C . SER B 1 175 ? -23.922 38.469 -23.719 1 36.34 175 SER B C 1
ATOM 2863 O O . SER B 1 175 ? -24.094 38.344 -22.5 1 36.34 175 SER B O 1
#